Protein AF-A0A960T7L6-F1 (afdb_monomer_lite)

Sequence (274 aa):
AMLLAFWLGRPYVILEIIEDILQEPDLHVSAICNALMCLIELGCTELAKKQMDDIMNDCFDADRDALTRPFALLKIALEDGLSLQEVFDRILALKTDFLRRQEMRVLAHQIELAIDEGHADEVAELFESVRRKELPFDDLLRMDMYRIWAYLHLERWEEAGEALHYYPIELLNQESSILHPLYGCWLRAAEGKEISHVHFAGVLETPFPRSWVLLGFHLHGKPSHRKRWFRVAFMWEKRQLYRQLSLYYRCAGKQDKEEFYQHLEEQEYLHVSG

Foldseek 3Di:
DQVVCLLQLPLVVLVVVLVVQVPDPDRPLVSNLVSLVSCLVLVVLVVSVVSLVVCCVPDDPVVNVVNVLSVQLVVLLSDPDDQLVRSVVSLVVSPDPAQDPSSLSSSLSVLVVCVLVVVLVSLLVVVVVVVVGDDDPVSVLSSLLSNLLSCLSVVVLVVNVVSVVVDDPVLCLDLVHLNVLSVLLSCCQPVNDPRSLVSLLPDDLDLDRDLSNLQSCCVNPDPVSNVVSVVVGGLVSLLSNLSSQLSSCSSNVNNVRNVVSSVVNVVSRDDDDD

Radius of gyration: 19.66 Å; chains: 1; bounding box: 47×40×53 Å

Structure (mmCIF, N/CA/C/O backbone):
data_AF-A0A960T7L6-F1
#
_entry.id   AF-A0A960T7L6-F1
#
loop_
_atom_site.group_PDB
_atom_site.id
_atom_site.type_symbol
_atom_site.label_atom_id
_atom_site.label_alt_id
_atom_site.label_comp_id
_atom_site.label_asym_id
_atom_site.label_entity_id
_atom_site.label_seq_id
_atom_site.pdbx_PDB_ins_code
_atom_site.Cartn_x
_atom_site.Cartn_y
_atom_site.Cartn_z
_atom_site.occupancy
_atom_site.B_iso_or_equiv
_atom_site.auth_seq_id
_atom_site.auth_comp_id
_atom_site.auth_asym_id
_atom_site.auth_atom_id
_atom_site.pdbx_PDB_model_num
ATOM 1 N N . ALA A 1 1 ? 2.566 -17.624 -12.293 1.00 89.88 1 ALA A N 1
ATOM 2 C CA . ALA A 1 1 ? 3.777 -17.834 -11.473 1.00 89.88 1 ALA A CA 1
ATOM 3 C C . ALA A 1 1 ? 4.082 -16.622 -10.584 1.00 89.88 1 ALA A C 1
ATOM 5 O O . ALA A 1 1 ? 4.102 -16.783 -9.373 1.00 89.88 1 ALA A O 1
ATOM 6 N N . MET A 1 2 ? 4.203 -15.414 -11.152 1.00 95.50 2 MET A N 1
ATOM 7 C CA . MET A 1 2 ? 4.610 -14.183 -10.443 1.00 95.50 2 MET A CA 1
ATOM 8 C C . MET A 1 2 ? 3.834 -13.878 -9.150 1.00 95.50 2 MET A C 1
ATOM 10 O O . MET A 1 2 ? 4.448 -13.723 -8.103 1.00 95.50 2 MET A O 1
ATOM 14 N N . LEU A 1 3 ? 2.495 -13.864 -9.187 1.00 94.00 3 LEU A N 1
ATOM 15 C CA . LEU A 1 3 ? 1.676 -13.570 -7.999 1.00 94.00 3 LEU A CA 1
ATOM 16 C C . LEU A 1 3 ? 1.915 -14.564 -6.849 1.00 94.00 3 LEU A C 1
ATOM 18 O O . LEU A 1 3 ? 1.985 -14.174 -5.689 1.00 94.00 3 LEU A O 1
ATOM 22 N N . LEU A 1 4 ? 2.082 -15.848 -7.176 1.00 94.88 4 LEU A N 1
ATOM 23 C CA . LEU A 1 4 ? 2.375 -16.879 -6.184 1.00 94.88 4 LEU A CA 1
ATOM 24 C C . LEU A 1 4 ? 3.789 -16.714 -5.613 1.00 94.88 4 LEU A C 1
ATOM 26 O O . LEU A 1 4 ? 3.973 -16.871 -4.411 1.00 94.88 4 LEU A O 1
ATOM 30 N N . ALA A 1 5 ? 4.773 -16.376 -6.451 1.00 96.81 5 ALA A N 1
ATOM 31 C CA . ALA A 1 5 ? 6.138 -16.101 -6.005 1.00 96.81 5 ALA A CA 1
ATOM 32 C C . ALA A 1 5 ? 6.194 -14.884 -5.067 1.00 96.81 5 ALA A C 1
ATOM 34 O O . ALA A 1 5 ? 6.848 -14.951 -4.027 1.00 96.81 5 ALA A O 1
ATOM 35 N N . PHE A 1 6 ? 5.443 -13.823 -5.384 1.00 95.94 6 PHE A N 1
ATOM 36 C CA . PHE A 1 6 ? 5.267 -12.658 -4.518 1.00 95.94 6 PHE A CA 1
ATOM 37 C C . PHE A 1 6 ? 4.657 -13.046 -3.166 1.00 95.94 6 PHE A C 1
ATOM 39 O O . PHE A 1 6 ? 5.259 -12.801 -2.125 1.00 95.94 6 PHE A O 1
ATOM 46 N N . TRP A 1 7 ? 3.512 -13.733 -3.161 1.00 93.19 7 TRP A N 1
ATOM 47 C CA . TRP A 1 7 ? 2.859 -14.154 -1.917 1.00 93.19 7 TRP A CA 1
ATOM 48 C C . TRP A 1 7 ? 3.723 -15.087 -1.062 1.00 93.19 7 TRP A C 1
ATOM 50 O O . TRP A 1 7 ? 3.722 -14.985 0.163 1.00 93.19 7 TRP A O 1
ATOM 60 N N . LEU A 1 8 ? 4.505 -15.967 -1.689 1.00 94.44 8 LEU A N 1
ATOM 61 C CA . LEU A 1 8 ? 5.436 -16.855 -0.992 1.00 94.44 8 LEU A CA 1
ATOM 62 C C . LEU A 1 8 ? 6.746 -16.173 -0.566 1.00 94.44 8 LEU A C 1
ATOM 64 O O . LEU A 1 8 ? 7.582 -16.850 0.036 1.00 94.44 8 LEU A O 1
ATOM 68 N N . GLY A 1 9 ? 6.955 -14.894 -0.895 1.00 94.94 9 GLY A N 1
ATOM 69 C CA . GLY A 1 9 ? 8.193 -14.175 -0.592 1.00 94.94 9 GLY A CA 1
ATOM 70 C C . GLY A 1 9 ? 9.417 -14.820 -1.247 1.00 94.94 9 GLY A C 1
ATOM 71 O O . GLY A 1 9 ? 10.418 -15.076 -0.581 1.00 94.94 9 GLY A O 1
ATOM 72 N N . ARG A 1 10 ? 9.327 -15.169 -2.537 1.00 96.69 10 ARG A N 1
ATOM 73 C CA . ARG A 1 10 ? 10.392 -15.850 -3.296 1.00 96.69 10 ARG A CA 1
ATOM 74 C C . ARG A 1 10 ? 11.007 -14.915 -4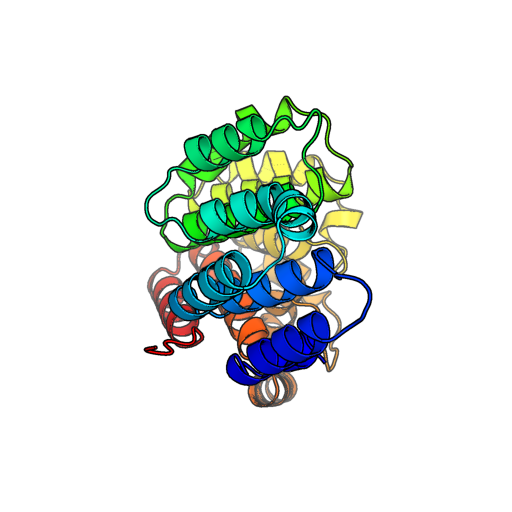.347 1.00 96.69 10 ARG A C 1
ATOM 76 O O . ARG A 1 10 ? 10.713 -15.082 -5.528 1.00 96.69 10 ARG A O 1
ATOM 83 N N . PRO A 1 11 ? 11.867 -13.955 -3.952 1.00 96.69 11 PRO A N 1
ATOM 84 C CA . PRO A 1 11 ? 12.418 -12.958 -4.873 1.00 96.69 11 PRO A CA 1
ATOM 85 C C . PRO A 1 11 ? 13.240 -13.576 -6.012 1.00 96.69 11 PRO A C 1
ATOM 87 O O . PRO A 1 11 ? 13.083 -13.169 -7.155 1.00 96.69 11 PRO A O 1
ATOM 90 N N . TYR A 1 12 ? 14.028 -14.624 -5.755 1.00 97.19 12 TYR A N 1
ATOM 91 C CA . TYR A 1 12 ? 14.796 -15.297 -6.815 1.00 97.19 12 TYR A CA 1
ATOM 92 C C . TYR A 1 12 ? 13.914 -15.996 -7.858 1.00 97.19 12 TYR A C 1
ATOM 94 O O . TYR A 1 12 ? 14.238 -15.969 -9.034 1.00 97.19 12 TYR A O 1
ATOM 102 N N . VAL A 1 13 ? 12.748 -16.522 -7.465 1.00 97.75 13 VAL A N 1
ATOM 103 C CA . VAL A 1 13 ? 11.775 -17.068 -8.430 1.00 97.75 13 VAL A CA 1
ATOM 104 C C . VAL A 1 13 ? 11.173 -15.946 -9.281 1.00 97.75 13 VAL A C 1
ATOM 106 O O . VAL A 1 13 ? 10.824 -16.161 -10.434 1.00 97.75 13 VAL A O 1
ATOM 109 N N . ILE A 1 14 ? 11.041 -14.731 -8.737 1.00 98.25 14 ILE A N 1
ATOM 110 C CA . ILE A 1 14 ? 10.616 -13.566 -9.526 1.00 98.25 14 ILE A CA 1
ATOM 111 C C . ILE A 1 14 ? 11.695 -13.191 -10.551 1.00 98.25 14 ILE A C 1
ATOM 113 O O . ILE A 1 14 ? 11.337 -12.859 -11.676 1.00 98.25 14 ILE A O 1
ATOM 117 N N . LEU A 1 15 ? 12.982 -13.290 -10.199 1.00 98.06 15 LEU A N 1
ATOM 118 C CA . LEU A 1 15 ? 14.079 -13.098 -11.154 1.00 98.06 15 LEU A CA 1
ATOM 119 C C . LEU A 1 15 ? 14.078 -14.157 -12.259 1.00 98.06 15 LEU A C 1
ATOM 121 O O . LEU A 1 15 ? 14.120 -13.785 -13.424 1.00 98.06 15 LEU A O 1
ATOM 125 N N . GLU A 1 16 ? 13.920 -15.438 -11.916 1.00 98.06 16 GLU A N 1
ATOM 126 C CA . GLU A 1 16 ? 13.783 -16.523 -12.903 1.00 98.06 16 GLU A CA 1
ATOM 127 C C . GLU A 1 16 ? 12.621 -16.248 -13.876 1.00 98.06 16 GLU A C 1
ATOM 129 O O . GLU A 1 16 ? 12.764 -16.390 -15.085 1.00 98.06 16 GLU A O 1
ATOM 134 N N . ILE A 1 17 ? 11.478 -15.760 -13.372 1.00 98.00 17 ILE A N 1
ATOM 135 C CA . ILE A 1 17 ? 10.340 -15.368 -14.221 1.00 98.00 17 ILE A CA 1
ATOM 136 C C . ILE A 1 17 ? 10.704 -14.208 -15.158 1.00 98.00 17 ILE A C 1
ATOM 138 O O . ILE A 1 17 ? 10.233 -14.178 -16.292 1.00 98.00 17 ILE A O 1
ATOM 142 N N . ILE A 1 18 ? 11.491 -13.231 -14.698 1.00 97.62 18 ILE A N 1
ATOM 143 C CA . ILE A 1 18 ? 11.964 -12.130 -15.548 1.00 97.62 18 ILE A CA 1
ATOM 144 C C . ILE A 1 18 ? 12.880 -12.674 -16.647 1.00 97.62 18 ILE A C 1
ATOM 146 O O . ILE A 1 18 ? 12.701 -12.302 -17.803 1.00 97.62 18 ILE A O 1
ATOM 150 N N . GLU A 1 19 ? 13.820 -13.555 -16.305 1.00 96.62 19 GLU A N 1
ATOM 151 C CA . GLU A 1 19 ? 14.716 -14.201 -17.268 1.00 96.62 19 GLU A CA 1
ATOM 152 C C . GLU A 1 19 ? 13.926 -14.970 -18.332 1.00 96.62 19 GLU A C 1
ATOM 154 O O . GLU A 1 19 ? 14.172 -14.765 -19.519 1.00 96.62 19 GLU A O 1
ATOM 159 N N . ASP A 1 20 ? 12.929 -15.762 -17.926 1.00 96.62 20 ASP A N 1
ATOM 160 C CA . ASP A 1 20 ? 12.041 -16.485 -18.842 1.00 96.62 20 ASP A CA 1
ATOM 161 C C . ASP A 1 20 ? 11.328 -15.528 -19.813 1.00 96.62 20 ASP A C 1
ATOM 163 O O . ASP A 1 20 ? 11.323 -15.774 -21.019 1.00 96.62 20 ASP A O 1
ATOM 167 N N . ILE A 1 21 ? 10.784 -14.407 -19.313 1.00 96.12 21 ILE A N 1
ATOM 168 C CA . ILE A 1 21 ? 10.109 -13.392 -20.143 1.00 96.12 21 ILE A CA 1
ATOM 169 C C . ILE A 1 21 ? 11.078 -12.767 -21.156 1.00 96.12 21 ILE A C 1
ATOM 171 O O . ILE A 1 21 ? 10.686 -12.480 -22.284 1.00 96.12 21 ILE A O 1
ATOM 175 N N . LEU A 1 22 ? 12.338 -12.542 -20.773 1.00 94.88 22 LEU A N 1
ATOM 176 C CA . LEU A 1 22 ? 13.352 -11.962 -21.661 1.00 94.88 22 LEU A CA 1
ATOM 177 C C . LEU A 1 22 ? 13.790 -12.924 -22.776 1.00 94.88 22 LEU A C 1
ATOM 179 O O . LEU A 1 22 ? 14.338 -12.468 -23.776 1.00 94.88 22 LEU A O 1
ATOM 183 N N . GLN A 1 23 ? 13.559 -14.234 -22.625 1.00 94.19 23 GLN A N 1
ATOM 184 C CA . GLN A 1 23 ? 13.800 -15.221 -23.684 1.00 94.19 23 GLN A CA 1
ATOM 185 C C . GLN A 1 23 ? 12.623 -15.353 -24.667 1.00 94.19 23 GLN A C 1
ATOM 187 O O . GLN A 1 23 ? 12.744 -16.058 -25.675 1.00 94.19 23 GLN A O 1
ATOM 192 N N . GLU A 1 24 ? 11.476 -14.722 -24.392 1.00 94.00 24 GLU A N 1
ATOM 193 C CA . GLU A 1 24 ? 10.321 -14.761 -25.290 1.00 94.00 24 GLU A CA 1
ATOM 194 C C . GLU A 1 24 ? 10.554 -13.899 -26.550 1.00 94.00 24 GLU A C 1
ATOM 196 O O . GLU A 1 24 ? 11.249 -12.885 -26.489 1.00 94.00 24 GLU A O 1
ATOM 201 N N . PRO A 1 25 ? 9.974 -14.263 -27.715 1.00 90.81 25 PRO A N 1
ATOM 202 C CA . PRO A 1 25 ? 10.166 -13.503 -28.954 1.00 90.81 25 PRO A CA 1
ATOM 203 C C . PRO A 1 25 ? 9.646 -12.061 -28.896 1.00 90.81 25 PRO A C 1
ATOM 205 O O . PRO A 1 25 ? 10.197 -11.190 -29.565 1.00 90.81 25 PRO A O 1
ATOM 208 N N . ASP A 1 26 ? 8.575 -11.831 -28.131 1.00 92.25 26 ASP A N 1
ATOM 209 C CA . ASP A 1 26 ? 7.938 -10.528 -27.967 1.00 92.25 26 ASP A CA 1
ATOM 210 C C . ASP A 1 26 ? 8.209 -9.996 -26.555 1.00 92.25 26 ASP A C 1
ATOM 212 O O . ASP A 1 26 ? 7.857 -10.622 -25.554 1.00 92.25 26 ASP A O 1
ATOM 216 N N . LEU A 1 27 ? 8.791 -8.798 -26.455 1.00 91.94 27 LEU A N 1
ATOM 217 C CA . LEU A 1 27 ? 9.123 -8.216 -25.159 1.00 91.94 27 LEU A CA 1
ATOM 218 C C . LEU A 1 27 ? 7.865 -7.788 -24.388 1.00 91.94 27 LEU A C 1
ATOM 220 O O . LEU A 1 27 ? 7.239 -6.755 -24.653 1.00 91.94 27 LEU A O 1
ATOM 224 N N . HIS A 1 28 ? 7.532 -8.535 -23.339 1.00 94.81 28 HIS A N 1
ATOM 225 C CA . HIS A 1 28 ? 6.410 -8.229 -22.457 1.00 94.81 28 HIS A CA 1
ATOM 226 C C . HIS A 1 28 ? 6.777 -7.210 -21.363 1.00 94.81 28 HIS A C 1
ATOM 228 O O . HIS A 1 28 ? 6.766 -7.518 -20.170 1.00 94.81 28 HIS A O 1
ATOM 234 N N . VAL A 1 29 ? 7.016 -5.951 -21.752 1.00 94.75 29 VAL A N 1
ATOM 235 C CA . VAL A 1 29 ? 7.418 -4.843 -20.851 1.00 94.75 29 VAL A CA 1
ATOM 236 C C . VAL A 1 29 ? 6.553 -4.744 -19.586 1.00 94.75 29 VAL A C 1
ATOM 238 O O . VAL A 1 29 ? 7.061 -4.597 -18.478 1.00 94.75 29 VAL A O 1
ATOM 241 N N . SER A 1 30 ? 5.229 -4.876 -19.718 1.00 94.69 30 SER A N 1
ATOM 242 C CA . SER A 1 30 ? 4.324 -4.812 -18.559 1.00 94.69 30 SER A CA 1
ATOM 243 C C . SER A 1 30 ? 4.538 -5.956 -17.561 1.00 94.69 30 SER A C 1
ATOM 245 O O . SER A 1 30 ? 4.367 -5.748 -16.361 1.00 94.69 30 SER A O 1
ATOM 247 N N . ALA A 1 31 ? 4.896 -7.154 -18.031 1.00 96.44 31 ALA A N 1
ATOM 248 C CA . ALA A 1 31 ? 5.162 -8.299 -17.165 1.00 96.44 31 ALA A CA 1
ATOM 249 C C . ALA A 1 31 ? 6.475 -8.108 -16.392 1.00 96.44 31 ALA A C 1
ATOM 251 O O . ALA A 1 31 ? 6.485 -8.294 -15.176 1.00 96.44 31 ALA A O 1
ATOM 252 N N . ILE A 1 32 ? 7.520 -7.618 -17.068 1.00 97.12 32 ILE A N 1
ATOM 253 C CA . ILE A 1 32 ? 8.806 -7.259 -16.452 1.00 97.12 32 ILE A CA 1
ATOM 254 C C . ILE A 1 32 ? 8.600 -6.195 -15.370 1.00 97.12 32 ILE A C 1
ATOM 256 O O . ILE A 1 32 ? 9.011 -6.384 -14.227 1.00 97.12 32 ILE A O 1
ATOM 260 N N . CYS A 1 33 ? 7.896 -5.102 -15.683 1.00 97.06 33 CYS A N 1
ATOM 261 C CA . CYS A 1 33 ? 7.647 -4.044 -14.703 1.00 97.06 33 CYS A CA 1
ATOM 262 C C . CYS A 1 33 ? 6.818 -4.528 -13.509 1.00 97.06 33 CYS A C 1
ATOM 264 O O . CYS A 1 33 ? 7.062 -4.102 -12.384 1.00 97.06 33 CYS A O 1
ATOM 266 N N . ASN A 1 34 ? 5.854 -5.428 -13.725 1.00 97.19 34 ASN A N 1
ATOM 267 C CA . ASN A 1 34 ? 5.099 -6.014 -12.622 1.00 97.19 34 ASN A CA 1
ATOM 268 C C . ASN A 1 34 ? 5.988 -6.871 -11.712 1.00 97.19 34 ASN A C 1
ATOM 270 O O . ASN A 1 34 ? 5.823 -6.797 -10.498 1.00 97.19 34 ASN A O 1
ATOM 274 N N . ALA A 1 35 ? 6.915 -7.642 -12.284 1.00 98.06 35 ALA A N 1
ATOM 275 C CA . ALA A 1 35 ? 7.849 -8.476 -11.537 1.00 98.06 35 ALA A CA 1
ATOM 276 C C . ALA A 1 35 ? 8.842 -7.627 -10.727 1.00 98.06 35 ALA A C 1
ATOM 278 O O . ALA A 1 35 ? 9.005 -7.856 -9.530 1.00 98.06 35 ALA A O 1
ATOM 279 N N . LEU A 1 36 ? 9.418 -6.589 -11.341 1.00 98.19 36 LEU A N 1
ATOM 280 C CA . LEU A 1 36 ? 10.281 -5.626 -10.652 1.00 98.19 36 LEU A CA 1
ATOM 281 C C . LEU A 1 36 ? 9.533 -4.914 -9.519 1.00 98.19 36 LEU A C 1
ATOM 283 O O . LEU A 1 36 ? 10.039 -4.841 -8.405 1.00 98.19 36 LEU A O 1
ATOM 287 N N . MET A 1 37 ? 8.294 -4.475 -9.751 1.00 97.69 37 MET A N 1
ATOM 288 C CA . MET A 1 37 ? 7.489 -3.854 -8.698 1.00 97.69 37 MET A CA 1
ATOM 289 C C . MET A 1 37 ? 7.154 -4.831 -7.561 1.00 97.69 37 MET A C 1
ATOM 291 O O . MET A 1 37 ? 7.122 -4.432 -6.404 1.00 97.69 37 MET A O 1
ATOM 295 N N . CYS A 1 38 ? 6.962 -6.122 -7.852 1.00 97.31 38 CYS A N 1
ATOM 296 C CA . CYS A 1 38 ? 6.827 -7.138 -6.807 1.00 97.31 38 CYS A CA 1
ATOM 297 C C . CYS A 1 38 ? 8.106 -7.281 -5.966 1.00 97.31 38 CYS A C 1
ATOM 299 O O . CYS A 1 38 ? 7.998 -7.486 -4.762 1.00 97.31 38 CYS A O 1
ATOM 301 N N . LEU A 1 39 ? 9.302 -7.168 -6.557 1.00 97.25 39 LEU A N 1
ATOM 302 C CA . LEU A 1 39 ? 10.555 -7.148 -5.790 1.00 97.25 39 LEU A CA 1
ATOM 303 C C . LEU A 1 39 ? 10.639 -5.909 -4.889 1.00 97.25 39 LEU A C 1
ATOM 305 O O . LEU A 1 39 ? 11.004 -6.044 -3.723 1.00 97.25 39 LEU A O 1
ATOM 309 N N . ILE A 1 40 ? 10.243 -4.740 -5.403 1.00 96.31 40 ILE A N 1
ATOM 310 C CA . ILE A 1 40 ? 10.184 -3.487 -4.636 1.00 96.31 40 ILE A CA 1
ATOM 311 C C . ILE A 1 40 ? 9.225 -3.631 -3.444 1.00 96.31 40 ILE A C 1
ATOM 313 O O . ILE A 1 40 ? 9.629 -3.431 -2.304 1.00 96.31 40 ILE A O 1
ATOM 317 N N . GLU A 1 41 ? 7.989 -4.088 -3.672 1.00 94.56 41 GLU A N 1
ATOM 318 C CA . GLU A 1 41 ? 6.972 -4.287 -2.621 1.00 94.56 41 GLU A CA 1
ATOM 319 C C . GLU A 1 41 ? 7.381 -5.351 -1.573 1.00 94.56 41 GLU A C 1
ATOM 321 O O . GLU A 1 41 ? 6.934 -5.316 -0.421 1.00 94.56 41 GLU A O 1
ATOM 326 N N . LEU A 1 42 ? 8.256 -6.298 -1.936 1.00 94.19 42 LEU A N 1
ATOM 327 C CA . LEU A 1 42 ? 8.842 -7.260 -0.994 1.00 94.19 42 LEU A CA 1
ATOM 328 C C . LEU A 1 42 ? 9.945 -6.658 -0.105 1.00 94.19 42 LEU A C 1
ATOM 330 O O . LEU A 1 42 ? 10.311 -7.294 0.886 1.00 94.19 42 LEU A O 1
ATOM 334 N N . GLY A 1 43 ? 10.450 -5.464 -0.427 1.00 92.94 43 GLY A N 1
ATOM 335 C CA . GLY A 1 43 ? 11.615 -4.841 0.211 1.00 92.94 43 GLY A CA 1
ATOM 336 C C . GLY A 1 43 ? 12.953 -5.213 -0.442 1.00 92.94 43 GLY A C 1
ATOM 337 O O . GLY A 1 43 ? 14.011 -4.882 0.078 1.00 92.94 43 GLY A O 1
ATOM 338 N N . CYS A 1 44 ? 12.938 -5.901 -1.588 1.00 95.38 44 CYS A N 1
ATOM 339 C CA . CYS A 1 44 ? 14.138 -6.305 -2.328 1.00 95.38 44 CYS A CA 1
ATOM 340 C C . CYS A 1 44 ? 14.558 -5.224 -3.347 1.00 95.38 44 CYS A C 1
ATOM 342 O O . CYS A 1 44 ? 14.743 -5.521 -4.530 1.00 95.38 44 CYS A O 1
ATOM 344 N N . THR A 1 45 ? 14.674 -3.968 -2.905 1.00 94.94 45 THR A N 1
ATOM 345 C CA . THR A 1 45 ? 14.916 -2.788 -3.762 1.00 94.94 45 THR A CA 1
ATOM 346 C C . THR A 1 45 ? 16.257 -2.851 -4.494 1.00 94.94 45 THR A C 1
ATOM 348 O O . THR A 1 45 ? 16.295 -2.655 -5.707 1.00 94.94 45 THR A O 1
ATOM 351 N N . GLU A 1 46 ? 17.338 -3.233 -3.808 1.00 95.31 46 GLU A N 1
ATOM 352 C CA . GLU A 1 46 ? 18.666 -3.403 -4.422 1.00 95.31 46 GLU A CA 1
ATOM 353 C C . GLU A 1 46 ? 18.668 -4.477 -5.516 1.00 95.31 46 GLU A C 1
ATOM 355 O O . GLU A 1 46 ? 19.254 -4.299 -6.585 1.00 95.31 46 GLU A O 1
ATOM 360 N N . LEU A 1 47 ? 17.951 -5.581 -5.283 1.00 96.44 47 LEU A N 1
ATOM 361 C CA . LEU A 1 47 ? 17.818 -6.658 -6.259 1.00 96.44 47 LEU A CA 1
ATOM 362 C C . LEU A 1 47 ? 17.032 -6.196 -7.492 1.00 96.44 47 LEU A C 1
ATOM 364 O O . LEU A 1 47 ? 17.431 -6.480 -8.619 1.00 96.44 47 LEU A O 1
ATOM 368 N N . ALA A 1 48 ? 15.941 -5.454 -7.281 1.00 97.25 48 ALA A N 1
ATOM 369 C CA . ALA A 1 48 ? 15.150 -4.870 -8.359 1.00 97.25 48 ALA A CA 1
ATOM 370 C C . ALA A 1 48 ? 15.969 -3.863 -9.179 1.00 97.25 48 ALA A C 1
ATOM 372 O O . ALA A 1 48 ? 15.920 -3.889 -10.408 1.00 97.25 48 ALA A O 1
ATOM 373 N N . LYS A 1 49 ? 16.749 -3.007 -8.510 1.00 96.75 49 LYS A N 1
ATOM 374 C CA . LYS A 1 49 ? 17.618 -2.012 -9.143 1.00 96.75 49 LYS A CA 1
ATOM 375 C C . LYS A 1 49 ? 18.690 -2.671 -10.004 1.00 96.75 49 LYS A C 1
ATOM 377 O O . LYS A 1 49 ? 18.797 -2.342 -11.181 1.00 96.75 49 LYS A O 1
ATOM 382 N N . LYS A 1 50 ? 19.406 -3.654 -9.450 1.00 96.50 50 LYS A N 1
ATOM 383 C CA . LYS A 1 50 ? 20.406 -4.433 -10.188 1.00 96.50 50 LYS A CA 1
ATOM 384 C C . LYS A 1 50 ? 19.796 -5.102 -11.421 1.00 96.50 50 LYS A C 1
ATOM 386 O O . LYS A 1 50 ? 20.305 -4.916 -12.518 1.00 96.50 50 LYS A O 1
ATOM 391 N N . GLN A 1 51 ? 18.673 -5.805 -11.258 1.00 97.44 51 GLN A N 1
ATOM 392 C CA . GLN A 1 51 ? 18.007 -6.478 -12.376 1.00 97.44 51 GLN A CA 1
ATOM 393 C C . GLN A 1 51 ? 17.559 -5.487 -13.459 1.00 97.44 51 GLN A C 1
ATOM 395 O O . GLN A 1 51 ? 17.646 -5.776 -14.649 1.00 97.44 51 GLN A O 1
ATOM 400 N N . MET A 1 52 ? 17.072 -4.313 -13.061 1.00 97.00 52 MET A N 1
ATOM 401 C CA . MET A 1 52 ? 16.682 -3.257 -13.991 1.00 97.00 52 MET A CA 1
ATOM 402 C C . MET A 1 52 ? 17.886 -2.730 -14.790 1.00 97.00 52 MET A C 1
ATOM 404 O O . MET A 1 52 ? 17.762 -2.518 -15.997 1.00 97.00 52 MET A O 1
ATOM 408 N N . ASP A 1 53 ? 19.037 -2.542 -14.142 1.00 95.38 53 ASP A N 1
ATOM 409 C CA . ASP A 1 53 ? 20.273 -2.110 -14.801 1.00 95.38 53 ASP A CA 1
ATOM 410 C C . ASP A 1 53 ? 20.811 -3.188 -15.758 1.00 95.38 53 ASP A C 1
ATOM 412 O O . ASP A 1 53 ? 21.156 -2.866 -16.897 1.00 95.38 53 ASP A O 1
ATOM 416 N N . ASP A 1 54 ? 20.800 -4.459 -15.347 1.00 95.50 54 ASP A N 1
ATOM 417 C CA . ASP A 1 54 ? 21.212 -5.599 -16.179 1.00 95.50 54 ASP A CA 1
ATOM 418 C C . ASP A 1 54 ? 20.356 -5.681 -17.461 1.00 95.50 54 ASP A C 1
ATOM 420 O O . ASP A 1 54 ? 20.890 -5.704 -1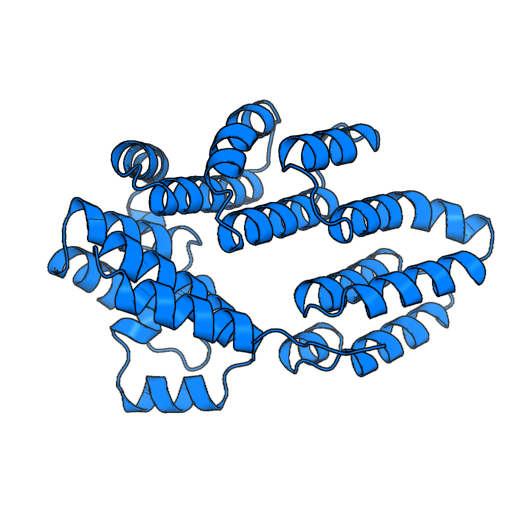8.570 1.00 95.50 54 ASP A O 1
ATOM 424 N N . ILE A 1 55 ? 19.026 -5.569 -17.340 1.00 95.62 55 ILE A N 1
ATOM 425 C CA . ILE A 1 55 ? 18.112 -5.541 -18.498 1.00 95.62 55 ILE A CA 1
ATOM 426 C C . ILE A 1 55 ? 18.445 -4.382 -19.448 1.00 95.62 55 ILE A C 1
ATOM 428 O O . ILE A 1 55 ? 18.479 -4.566 -20.663 1.00 95.62 55 ILE A O 1
ATOM 432 N N . MET A 1 56 ? 18.693 -3.178 -18.924 1.00 92.75 56 MET A N 1
ATOM 433 C CA . MET A 1 56 ? 18.991 -2.007 -19.762 1.00 92.75 56 MET A CA 1
ATOM 434 C C . MET A 1 56 ? 20.318 -2.128 -20.518 1.00 92.75 56 MET A C 1
ATOM 436 O O . MET A 1 56 ? 20.448 -1.572 -21.620 1.00 92.75 56 MET A O 1
ATOM 440 N N . ASN A 1 57 ? 21.290 -2.825 -19.929 1.00 92.06 57 ASN A N 1
ATOM 441 C CA . ASN A 1 57 ? 22.597 -3.075 -20.529 1.00 92.06 57 ASN A CA 1
ATOM 442 C C . ASN A 1 57 ? 22.526 -4.133 -21.637 1.00 92.06 57 ASN A C 1
ATOM 444 O O . ASN A 1 57 ? 23.196 -3.967 -22.657 1.00 92.06 57 ASN A O 1
ATOM 448 N N . ASP A 1 58 ? 21.679 -5.150 -21.468 1.00 90.31 58 ASP A N 1
ATOM 449 C CA . ASP A 1 58 ? 21.597 -6.301 -22.374 1.00 90.31 58 ASP A CA 1
ATOM 450 C C . ASP A 1 58 ? 20.555 -6.145 -23.503 1.00 90.31 58 ASP A C 1
ATOM 452 O O . ASP A 1 58 ? 20.613 -6.864 -24.502 1.00 90.31 58 ASP A O 1
ATOM 456 N N . CYS A 1 59 ? 19.613 -5.198 -23.394 1.00 86.56 59 CYS A N 1
ATOM 457 C CA . CYS A 1 59 ? 18.582 -4.969 -24.417 1.00 86.56 59 CYS A CA 1
ATOM 458 C C . CYS A 1 59 ? 19.102 -4.256 -25.680 1.00 86.56 59 CYS A C 1
ATOM 460 O O . CYS A 1 59 ? 19.917 -3.330 -25.615 1.00 86.56 59 CYS A O 1
ATOM 462 N N . PHE A 1 60 ? 18.533 -4.615 -26.838 1.00 80.75 60 PHE A N 1
ATOM 463 C CA . PHE A 1 60 ? 18.722 -3.888 -28.098 1.00 80.75 60 PHE A CA 1
ATOM 464 C C . PHE A 1 60 ? 18.092 -2.483 -28.046 1.00 80.75 60 PHE A C 1
ATOM 466 O O . PHE A 1 60 ? 17.166 -2.223 -27.277 1.00 80.75 60 PHE A O 1
ATOM 473 N N . ASP A 1 61 ? 18.548 -1.570 -28.912 1.00 80.94 61 ASP A N 1
ATOM 474 C CA . ASP A 1 61 ? 18.108 -0.163 -28.898 1.00 80.94 61 ASP A CA 1
ATOM 475 C C . ASP A 1 61 ? 16.584 0.014 -29.062 1.00 80.94 61 ASP A C 1
ATOM 477 O O . ASP A 1 61 ? 15.988 0.853 -28.391 1.00 80.94 61 ASP A O 1
ATOM 481 N N . ALA A 1 62 ? 15.928 -0.795 -29.903 1.00 72.19 62 ALA A N 1
ATOM 482 C CA . ALA A 1 62 ? 14.474 -0.722 -30.101 1.00 72.19 62 ALA A CA 1
ATOM 483 C C . ALA A 1 62 ? 13.677 -1.114 -28.840 1.00 72.19 62 ALA A C 1
ATOM 485 O O . ALA A 1 62 ? 12.663 -0.491 -28.523 1.00 72.19 62 ALA A O 1
ATOM 486 N N . ASP A 1 63 ? 14.158 -2.108 -28.094 1.00 82.31 63 ASP A N 1
ATOM 487 C CA . ASP A 1 63 ? 13.558 -2.546 -26.831 1.00 82.31 63 ASP A CA 1
ATOM 488 C C . ASP A 1 63 ? 13.803 -1.528 -25.713 1.00 82.31 63 ASP A C 1
ATOM 490 O O . ASP A 1 63 ? 12.937 -1.273 -24.869 1.00 82.31 63 ASP A O 1
ATOM 494 N N . ARG A 1 64 ? 14.968 -0.873 -25.746 1.00 83.06 64 ARG A N 1
ATOM 495 C CA . ARG A 1 64 ? 15.339 0.180 -24.799 1.00 83.06 64 ARG A CA 1
ATOM 496 C C . ARG A 1 64 ? 14.360 1.355 -24.834 1.00 83.06 64 ARG A C 1
ATOM 498 O O . ARG A 1 64 ? 13.981 1.863 -23.775 1.00 83.06 64 ARG A O 1
ATOM 505 N N . ASP A 1 65 ? 13.894 1.757 -26.013 1.00 87.12 65 ASP A N 1
ATOM 506 C CA . ASP A 1 65 ? 12.887 2.818 -26.147 1.00 87.12 65 ASP A CA 1
ATOM 507 C C . ASP A 1 65 ? 11.557 2.430 -25.478 1.00 87.12 65 ASP A C 1
ATOM 509 O O . ASP A 1 65 ? 10.956 3.240 -24.762 1.00 87.12 65 ASP A O 1
ATOM 513 N N . ALA A 1 66 ? 11.123 1.174 -25.636 1.00 88.19 66 ALA A N 1
ATOM 514 C CA . ALA A 1 66 ? 9.904 0.660 -25.009 1.00 88.19 66 ALA A CA 1
ATOM 515 C C . ALA A 1 66 ? 10.014 0.581 -23.473 1.00 88.19 66 ALA A C 1
ATOM 517 O O . ALA A 1 66 ? 9.027 0.808 -22.766 1.00 88.19 66 ALA A O 1
ATOM 518 N N . LEU A 1 67 ? 11.213 0.303 -22.951 1.00 91.00 67 LEU A N 1
ATOM 519 C CA . LEU A 1 67 ? 11.495 0.210 -21.514 1.00 91.00 67 LEU A CA 1
ATOM 520 C C . LEU A 1 67 ? 11.729 1.568 -20.845 1.00 91.00 67 LEU A C 1
ATOM 522 O O . LEU A 1 67 ? 11.487 1.705 -19.647 1.00 91.00 67 LEU A O 1
ATOM 526 N N . THR A 1 68 ? 12.147 2.588 -21.600 1.00 92.25 68 THR A N 1
ATOM 527 C CA . THR A 1 68 ? 12.614 3.875 -21.056 1.00 92.25 68 THR A CA 1
ATOM 528 C C . THR A 1 68 ? 11.614 4.518 -20.096 1.00 92.25 68 THR A C 1
ATOM 530 O O . THR A 1 68 ? 11.973 4.883 -18.975 1.00 92.25 68 THR A O 1
ATOM 533 N N . ARG A 1 69 ? 10.344 4.647 -20.497 1.00 93.06 69 ARG A N 1
ATOM 534 C CA . ARG A 1 69 ? 9.324 5.276 -19.641 1.00 93.06 69 ARG A CA 1
ATOM 535 C C . ARG A 1 69 ? 8.920 4.392 -18.450 1.00 93.06 69 ARG A C 1
ATOM 537 O O . ARG A 1 69 ? 8.929 4.907 -17.334 1.00 93.06 69 ARG A O 1
ATOM 544 N N . PRO A 1 70 ? 8.565 3.106 -18.627 1.00 94.62 70 PRO A N 1
ATOM 545 C CA . PRO A 1 70 ? 8.240 2.242 -17.494 1.00 94.62 70 PRO A CA 1
ATOM 546 C C . PRO A 1 70 ? 9.382 2.120 -16.478 1.00 94.62 70 PRO A C 1
ATOM 548 O O . PRO A 1 70 ? 9.133 2.115 -15.277 1.00 94.62 70 PRO A O 1
ATOM 551 N N . PHE A 1 71 ? 10.638 2.100 -16.929 1.00 96.06 71 PHE A N 1
ATOM 552 C CA . PHE A 1 71 ? 11.787 2.057 -16.025 1.00 96.06 71 PHE A CA 1
ATOM 553 C C . PHE A 1 71 ? 12.038 3.406 -15.351 1.00 96.06 71 PHE A C 1
ATOM 555 O O . PHE A 1 71 ? 12.454 3.427 -14.199 1.00 96.06 71 PHE A O 1
ATOM 562 N N . ALA A 1 72 ? 11.731 4.535 -15.997 1.00 96.19 72 ALA A N 1
ATOM 563 C CA . ALA A 1 72 ? 11.738 5.830 -15.317 1.00 96.19 72 ALA A CA 1
ATOM 564 C C . ALA A 1 72 ? 10.740 5.865 -14.143 1.00 96.19 72 ALA A C 1
ATOM 566 O O . ALA A 1 72 ? 11.070 6.391 -13.086 1.00 96.19 72 ALA A O 1
ATOM 567 N N . LEU A 1 73 ? 9.561 5.249 -14.291 1.00 96.56 73 LEU A N 1
ATOM 568 C CA . LEU A 1 73 ? 8.594 5.107 -13.195 1.00 96.56 73 LEU A CA 1
ATOM 569 C C . LEU A 1 73 ? 9.122 4.222 -12.060 1.00 96.56 73 LEU A C 1
ATOM 571 O O . LEU A 1 73 ? 9.006 4.591 -10.896 1.00 96.56 73 LEU A O 1
ATOM 575 N N . LEU A 1 74 ? 9.730 3.079 -12.384 1.00 97.31 74 LEU A N 1
ATOM 576 C CA . LEU A 1 74 ? 10.325 2.202 -11.371 1.00 97.31 74 LEU A CA 1
ATOM 577 C C . LEU A 1 74 ? 11.515 2.855 -10.661 1.00 97.31 74 LEU A C 1
ATOM 579 O O . LEU A 1 74 ? 11.692 2.644 -9.470 1.00 97.31 74 LEU A O 1
ATOM 583 N N . LYS A 1 75 ? 12.296 3.687 -11.360 1.00 97.38 75 LYS A N 1
ATOM 584 C CA . LYS A 1 75 ? 13.363 4.488 -10.746 1.00 97.38 75 LYS A CA 1
ATOM 585 C C . LYS A 1 75 ? 12.818 5.453 -9.702 1.00 97.38 75 LYS A C 1
ATOM 587 O O . LYS A 1 75 ? 13.407 5.537 -8.638 1.00 97.38 75 LYS A O 1
ATOM 592 N N . ILE A 1 76 ? 11.686 6.108 -9.976 1.00 97.19 76 ILE A N 1
ATOM 593 C CA . ILE A 1 76 ? 10.999 6.941 -8.976 1.00 97.19 76 ILE A CA 1
ATOM 594 C C . ILE A 1 76 ? 10.580 6.087 -7.770 1.00 97.19 76 ILE A C 1
ATOM 596 O O . ILE A 1 76 ? 10.758 6.515 -6.641 1.00 97.19 76 ILE A O 1
ATOM 600 N N . ALA A 1 77 ? 10.071 4.870 -7.996 1.00 96.69 77 ALA A N 1
ATOM 601 C CA . ALA A 1 77 ? 9.678 3.965 -6.912 1.00 96.69 77 ALA A CA 1
ATOM 602 C C . ALA A 1 77 ? 10.854 3.445 -6.058 1.00 96.69 77 ALA A C 1
ATOM 604 O O . ALA A 1 77 ? 10.622 2.979 -4.951 1.00 96.69 77 ALA A O 1
ATOM 605 N N . LEU A 1 78 ? 12.079 3.476 -6.590 1.00 96.00 78 LEU A N 1
ATOM 606 C CA . LEU A 1 78 ? 13.313 2.993 -5.958 1.00 96.00 78 LEU A CA 1
ATOM 607 C C . LEU A 1 78 ? 14.140 4.111 -5.304 1.00 96.00 78 LEU A C 1
ATOM 609 O O . LEU A 1 78 ? 15.222 3.833 -4.789 1.00 96.00 78 LEU A O 1
ATOM 613 N N . GLU A 1 79 ? 13.719 5.368 -5.424 1.00 95.00 79 GLU A N 1
ATOM 614 C CA . GLU A 1 79 ? 14.483 6.515 -4.941 1.00 95.00 79 GLU A CA 1
ATOM 615 C C . GLU A 1 79 ? 14.027 6.889 -3.534 1.00 95.00 79 GLU A C 1
ATOM 617 O O . GLU A 1 79 ? 12.882 7.286 -3.328 1.00 95.00 79 GLU A O 1
ATOM 622 N N . ASP A 1 80 ? 14.942 6.767 -2.577 1.00 91.38 80 ASP A N 1
ATOM 623 C CA . ASP A 1 80 ? 14.677 7.095 -1.180 1.00 91.38 80 ASP A CA 1
ATOM 624 C C . ASP A 1 80 ? 14.736 8.612 -0.939 1.00 91.38 80 ASP A C 1
ATOM 626 O O . ASP A 1 80 ? 15.519 9.336 -1.563 1.00 91.38 80 ASP A O 1
ATOM 630 N N . GLY A 1 81 ? 13.951 9.087 0.031 1.00 90.62 81 GLY A N 1
ATOM 631 C CA . GLY A 1 81 ? 14.016 10.464 0.531 1.00 90.62 81 GLY A CA 1
ATOM 632 C C . GLY A 1 81 ? 13.398 11.525 -0.382 1.00 90.62 81 GLY A C 1
ATOM 633 O O . GLY A 1 81 ? 13.654 12.712 -0.178 1.00 90.62 81 GLY A O 1
ATOM 634 N N . LEU A 1 82 ? 12.609 11.126 -1.383 1.00 94.12 82 LEU A N 1
ATOM 635 C CA . LEU A 1 82 ? 11.778 12.057 -2.143 1.00 94.12 82 LEU A CA 1
ATOM 636 C C . LEU A 1 82 ? 10.529 12.428 -1.348 1.00 94.12 82 LEU A C 1
ATOM 638 O O . LEU A 1 82 ? 9.857 11.551 -0.812 1.00 94.12 82 LEU A O 1
ATOM 642 N N . SER A 1 83 ? 10.164 13.709 -1.363 1.00 96.12 83 SER A N 1
ATOM 643 C CA . SER A 1 83 ? 8.830 14.113 -0.914 1.00 96.12 83 SER A CA 1
ATOM 644 C C . SER A 1 83 ? 7.758 13.611 -1.884 1.00 96.12 83 SER A C 1
ATOM 6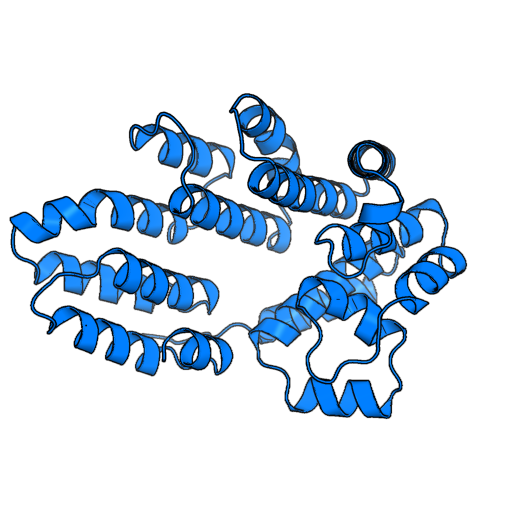46 O O . SER A 1 83 ? 7.987 13.468 -3.095 1.00 96.12 83 SER A O 1
ATOM 648 N N . LEU A 1 84 ? 6.537 13.413 -1.391 1.00 96.62 84 LEU A N 1
ATOM 649 C CA . LEU A 1 84 ? 5.427 12.966 -2.240 1.00 96.62 84 LEU A CA 1
ATOM 650 C C . LEU A 1 84 ? 5.097 13.943 -3.374 1.00 96.62 84 LEU A C 1
ATOM 652 O O . LEU A 1 84 ? 4.706 13.524 -4.469 1.00 96.62 84 LEU A O 1
ATOM 656 N N . GLN A 1 85 ? 5.277 15.244 -3.141 1.00 96.00 85 GLN A N 1
ATOM 657 C CA . GLN A 1 85 ? 5.076 16.258 -4.172 1.00 96.00 85 GLN A CA 1
ATOM 658 C C . GLN A 1 85 ? 6.140 16.147 -5.278 1.00 96.00 85 GLN A C 1
ATOM 660 O O . GLN A 1 85 ? 5.795 16.214 -6.458 1.00 96.00 85 GLN A O 1
ATOM 665 N N . GLU A 1 86 ? 7.406 15.883 -4.934 1.00 96.38 86 GLU A N 1
ATOM 666 C CA . GLU A 1 86 ? 8.464 15.630 -5.923 1.00 96.38 86 GLU A CA 1
ATOM 667 C C . GLU A 1 86 ? 8.203 14.355 -6.730 1.00 96.38 86 GLU A C 1
ATOM 669 O O . GLU A 1 86 ? 8.361 14.362 -7.954 1.00 96.38 86 GLU A O 1
ATOM 674 N N . VAL A 1 87 ? 7.768 13.272 -6.075 1.00 96.75 87 VAL A N 1
ATOM 675 C CA . VAL A 1 87 ? 7.344 12.032 -6.750 1.00 96.75 87 VAL A CA 1
ATOM 676 C C . VAL A 1 87 ? 6.244 12.338 -7.767 1.00 96.75 87 VAL A C 1
ATOM 678 O O . VAL A 1 87 ? 6.344 11.949 -8.936 1.00 96.75 87 VAL A O 1
ATOM 681 N N . PHE A 1 88 ? 5.211 13.070 -7.350 1.00 95.31 88 PHE A N 1
ATOM 682 C CA . PHE A 1 88 ? 4.088 13.431 -8.207 1.00 95.31 88 PHE A CA 1
ATOM 683 C C . PHE A 1 88 ? 4.520 14.285 -9.405 1.00 95.31 88 PHE A C 1
ATOM 685 O O . PHE A 1 88 ? 4.168 13.974 -10.546 1.00 95.31 88 PHE A O 1
ATOM 692 N N . ASP A 1 89 ? 5.340 15.310 -9.179 1.00 94.50 89 ASP A N 1
ATOM 693 C CA . ASP A 1 89 ? 5.832 16.190 -10.239 1.00 94.50 89 ASP A CA 1
ATOM 694 C C . ASP A 1 89 ? 6.714 15.438 -11.244 1.00 94.50 89 ASP A C 1
ATOM 696 O O . ASP A 1 89 ? 6.586 15.638 -12.457 1.00 94.50 89 ASP A O 1
ATOM 700 N N . ARG A 1 90 ? 7.553 14.505 -10.777 1.00 95.94 90 ARG A N 1
ATOM 701 C CA . ARG A 1 90 ? 8.358 13.635 -11.649 1.00 95.94 90 ARG A CA 1
ATOM 702 C C . ARG A 1 90 ? 7.487 12.702 -12.487 1.00 95.94 90 ARG A C 1
ATOM 704 O O . ARG A 1 90 ? 7.747 12.555 -13.681 1.00 95.94 90 ARG A O 1
ATOM 711 N N . ILE A 1 91 ? 6.431 12.122 -11.914 1.00 94.81 91 ILE A N 1
ATOM 712 C CA . ILE A 1 91 ? 5.456 11.309 -12.659 1.00 94.81 91 ILE A CA 1
ATOM 713 C C . ILE A 1 91 ? 4.780 12.144 -13.758 1.00 94.81 91 ILE A C 1
ATOM 715 O O . ILE A 1 91 ? 4.666 11.695 -14.903 1.00 94.81 91 ILE A O 1
ATOM 719 N N . LEU A 1 92 ? 4.367 13.377 -13.449 1.00 92.00 92 LEU A N 1
ATOM 720 C CA . LEU A 1 92 ? 3.758 14.280 -14.430 1.00 92.00 92 LEU A CA 1
ATOM 721 C C . LEU A 1 92 ? 4.749 14.706 -15.526 1.00 92.00 92 LEU A C 1
ATOM 723 O O . LEU A 1 92 ? 4.371 14.809 -16.698 1.00 92.00 92 LEU A O 1
ATOM 727 N N . ALA A 1 93 ? 6.026 14.891 -15.178 1.00 93.75 93 ALA A N 1
ATOM 728 C CA . ALA A 1 93 ? 7.088 15.244 -16.118 1.00 93.75 93 ALA A CA 1
ATOM 729 C C . ALA A 1 93 ? 7.351 14.163 -17.185 1.00 93.75 93 ALA A C 1
ATOM 731 O O . ALA A 1 93 ? 7.880 14.478 -18.254 1.00 93.75 93 ALA A O 1
ATOM 732 N N . LEU A 1 94 ? 6.889 12.922 -16.980 1.00 91.31 94 LEU A N 1
ATOM 733 C CA . LEU A 1 94 ? 6.916 11.848 -17.987 1.00 91.31 94 LEU A CA 1
ATOM 734 C C . LEU A 1 94 ? 5.886 12.038 -19.125 1.00 91.31 94 LEU A C 1
ATOM 736 O O . LEU A 1 94 ? 5.591 11.096 -19.867 1.00 91.31 94 LEU A O 1
ATOM 740 N N . LYS A 1 95 ? 5.374 13.270 -19.292 1.00 80.94 95 LYS A N 1
ATOM 741 C CA . LYS A 1 95 ? 4.470 13.732 -20.360 1.00 80.94 95 LYS A CA 1
ATOM 742 C C . LYS A 1 95 ? 3.203 12.893 -20.443 1.00 80.94 95 LYS A C 1
ATOM 744 O O . LYS A 1 95 ? 2.871 12.314 -21.480 1.00 80.94 95 LYS A O 1
ATOM 749 N N . THR A 1 96 ? 2.513 12.802 -19.315 1.00 68.69 96 THR A N 1
ATOM 750 C CA . THR A 1 96 ? 1.241 12.095 -19.223 1.00 68.69 96 THR A CA 1
ATOM 751 C C . THR A 1 96 ? 0.106 13.108 -19.143 1.00 68.69 96 THR A C 1
ATOM 753 O O . THR A 1 96 ? 0.093 13.970 -18.269 1.00 68.69 96 THR A O 1
ATOM 756 N N . ASP A 1 97 ? -0.845 13.031 -20.077 1.00 72.69 97 ASP A N 1
ATOM 757 C CA . ASP A 1 97 ? -2.054 13.869 -20.021 1.00 72.69 97 ASP A CA 1
ATOM 758 C C . ASP A 1 97 ? -2.956 13.461 -18.840 1.00 72.69 97 ASP A C 1
ATOM 760 O O . ASP A 1 97 ? -3.734 14.259 -18.325 1.00 72.69 97 ASP A O 1
ATOM 764 N N . PHE A 1 98 ? -2.821 12.209 -18.392 1.00 81.62 98 PHE A N 1
ATOM 765 C CA . PHE A 1 98 ? -3.542 11.592 -17.286 1.00 81.62 98 PHE A CA 1
ATOM 766 C C . PHE A 1 98 ? -2.659 10.543 -16.599 1.00 81.62 98 PHE A C 1
ATOM 768 O O . PHE A 1 98 ? -1.814 9.909 -17.243 1.00 81.62 98 PHE A O 1
ATOM 775 N N . LEU A 1 99 ? -2.892 10.317 -15.303 1.00 86.94 99 LEU A N 1
ATOM 776 C CA . LEU A 1 99 ? -2.239 9.242 -14.557 1.00 86.94 99 LEU A CA 1
ATOM 777 C C . LEU A 1 99 ? -2.777 7.900 -15.057 1.00 86.94 99 LEU A C 1
ATOM 779 O O . LEU A 1 99 ? -3.977 7.637 -14.978 1.00 86.94 99 LEU A O 1
ATOM 783 N N . ARG A 1 100 ? -1.907 7.047 -15.607 1.00 89.56 100 ARG A N 1
ATOM 784 C CA . ARG A 1 100 ? -2.294 5.686 -15.992 1.00 89.56 100 ARG A CA 1
ATOM 785 C C . ARG A 1 100 ? -2.056 4.747 -14.815 1.00 89.56 100 ARG A C 1
ATOM 787 O O . ARG A 1 100 ? -1.523 5.112 -13.771 1.00 89.56 100 ARG A O 1
ATOM 794 N N . ARG A 1 101 ? -2.445 3.486 -14.997 1.00 90.00 101 ARG A N 1
ATOM 795 C CA . ARG A 1 101 ? -2.364 2.462 -13.948 1.00 90.00 101 ARG A CA 1
ATOM 796 C C . ARG A 1 101 ? -0.954 2.294 -13.359 1.00 90.00 101 ARG A C 1
ATOM 798 O O . ARG A 1 101 ? -0.846 2.008 -12.174 1.00 90.00 101 ARG A O 1
ATOM 805 N N . GLN A 1 102 ? 0.105 2.429 -14.162 1.00 91.81 102 GLN A N 1
ATOM 806 C CA . GLN A 1 102 ? 1.481 2.280 -13.672 1.00 91.81 102 GLN A CA 1
ATOM 807 C C . GLN A 1 102 ? 1.915 3.486 -12.835 1.00 91.81 102 GLN A C 1
ATOM 809 O O . GLN A 1 102 ? 2.470 3.300 -11.758 1.00 91.81 102 GLN A O 1
ATOM 814 N N . GLU A 1 103 ? 1.591 4.699 -13.282 1.00 93.31 103 GLU A N 1
ATOM 815 C CA . GLU A 1 103 ? 1.804 5.936 -12.529 1.00 93.31 103 GLU A CA 1
ATOM 816 C C . GLU A 1 103 ? 1.071 5.885 -11.185 1.00 93.31 103 GLU A C 1
ATOM 818 O O . GLU A 1 103 ? 1.675 6.127 -10.145 1.00 93.31 103 GLU A O 1
ATOM 823 N N . MET A 1 104 ? -0.204 5.480 -11.197 1.00 93.19 104 MET A N 1
ATOM 824 C CA . MET A 1 104 ? -1.003 5.313 -9.981 1.00 93.19 104 MET A CA 1
ATOM 825 C C . MET A 1 104 ? -0.417 4.262 -9.039 1.00 93.19 104 MET A C 1
ATOM 827 O O . MET A 1 104 ? -0.492 4.433 -7.829 1.00 93.19 104 MET A O 1
ATOM 831 N N . ARG A 1 105 ? 0.175 3.183 -9.569 1.00 94.44 105 ARG A N 1
ATOM 832 C CA . ARG A 1 105 ? 0.811 2.143 -8.749 1.00 94.44 105 ARG A CA 1
ATOM 833 C C . ARG A 1 105 ? 2.072 2.657 -8.057 1.00 94.44 105 ARG A C 1
ATOM 835 O O . ARG A 1 105 ? 2.242 2.391 -6.874 1.00 94.44 105 ARG A O 1
ATOM 842 N N . VAL A 1 106 ? 2.928 3.390 -8.771 1.00 96.12 106 VAL A N 1
ATOM 843 C CA . VAL A 1 106 ? 4.132 4.000 -8.180 1.00 96.12 106 VAL A CA 1
ATOM 844 C C . VAL A 1 106 ? 3.747 5.049 -7.143 1.00 96.12 106 VAL A C 1
ATOM 846 O O . VAL A 1 106 ? 4.281 5.030 -6.040 1.00 96.12 106 VAL A O 1
ATOM 849 N N . LEU A 1 107 ? 2.771 5.906 -7.457 1.00 96.00 107 LEU A N 1
ATOM 850 C CA . LEU A 1 107 ? 2.277 6.909 -6.517 1.00 96.00 107 LEU A CA 1
ATOM 851 C C . LEU A 1 107 ? 1.679 6.266 -5.259 1.00 96.00 107 LEU A C 1
ATOM 853 O O . LEU A 1 107 ? 2.004 6.679 -4.155 1.00 96.00 107 LEU A O 1
ATOM 857 N N . ALA A 1 108 ? 0.847 5.233 -5.416 1.00 95.69 108 ALA A N 1
ATOM 858 C CA . ALA A 1 108 ? 0.265 4.495 -4.297 1.00 95.69 108 ALA A CA 1
ATOM 859 C C . ALA A 1 108 ? 1.339 3.852 -3.409 1.00 95.69 108 ALA A C 1
ATOM 861 O O . ALA A 1 108 ? 1.258 3.952 -2.192 1.00 95.69 108 ALA A O 1
ATOM 862 N N . HIS A 1 109 ? 2.364 3.244 -4.010 1.00 96.00 109 HIS A N 1
ATOM 863 C CA . HIS A 1 109 ? 3.481 2.674 -3.262 1.00 96.00 109 HIS A CA 1
ATOM 864 C C . HIS A 1 109 ? 4.225 3.731 -2.437 1.00 96.00 109 HIS A C 1
ATOM 866 O O . HIS A 1 109 ? 4.479 3.513 -1.259 1.00 96.00 109 HIS A O 1
ATOM 872 N N . GLN A 1 110 ? 4.515 4.886 -3.034 1.00 97.25 110 GLN A N 1
ATOM 873 C CA . GLN A 1 110 ? 5.204 5.984 -2.355 1.00 97.25 110 GLN A CA 1
ATOM 874 C C . GLN A 1 110 ? 4.343 6.601 -1.242 1.00 97.25 110 GLN A C 1
ATOM 876 O O . GLN A 1 110 ? 4.847 6.875 -0.161 1.00 97.25 110 GLN A O 1
ATOM 881 N N . ILE A 1 111 ? 3.029 6.739 -1.456 1.00 97.25 111 ILE A N 1
ATOM 882 C CA . ILE A 1 111 ? 2.085 7.153 -0.406 1.00 97.25 111 ILE A CA 1
ATOM 883 C C . ILE A 1 111 ? 2.087 6.159 0.758 1.00 97.25 111 ILE A C 1
ATOM 885 O O . ILE A 1 111 ? 2.067 6.571 1.913 1.00 97.25 111 ILE A O 1
ATOM 889 N N . GLU A 1 112 ? 2.089 4.857 0.471 1.00 95.06 112 GLU A N 1
ATOM 890 C CA . GLU A 1 112 ? 2.131 3.835 1.515 1.00 95.06 112 GLU A CA 1
ATOM 891 C C . GLU A 1 112 ? 3.414 3.922 2.343 1.00 95.06 112 GLU A C 1
ATOM 893 O O . GLU A 1 112 ? 3.307 3.917 3.565 1.00 95.06 112 GLU A O 1
ATOM 898 N N . LEU A 1 113 ? 4.576 4.071 1.696 1.00 94.25 113 LEU A N 1
ATOM 899 C CA . LEU A 1 113 ? 5.851 4.282 2.388 1.00 94.25 113 LEU A CA 1
ATOM 900 C C . LEU A 1 113 ? 5.816 5.543 3.256 1.00 94.25 113 LEU A C 1
ATOM 902 O O . LEU A 1 113 ? 6.140 5.475 4.435 1.00 94.25 113 LEU A O 1
ATOM 906 N N . ALA A 1 114 ? 5.330 6.663 2.715 1.00 96.19 114 ALA A N 1
ATOM 907 C CA . ALA A 1 114 ? 5.217 7.912 3.461 1.00 96.19 114 ALA A CA 1
ATOM 908 C C . ALA A 1 114 ? 4.323 7.771 4.707 1.00 96.19 114 ALA A C 1
ATOM 910 O O . ALA A 1 114 ? 4.666 8.277 5.772 1.00 96.19 114 ALA A O 1
ATOM 911 N N . ILE A 1 115 ? 3.192 7.059 4.615 1.00 95.38 115 ILE A N 1
ATOM 912 C CA . ILE A 1 115 ? 2.340 6.778 5.784 1.00 95.38 115 ILE A CA 1
ATOM 913 C C . ILE A 1 115 ? 3.101 5.952 6.822 1.00 95.38 115 ILE A C 1
ATOM 915 O O . ILE A 1 115 ? 3.070 6.291 8.007 1.00 95.38 115 ILE A O 1
ATOM 919 N N . ASP A 1 116 ? 3.764 4.884 6.380 1.00 91.50 116 ASP A N 1
ATOM 920 C CA . ASP A 1 116 ? 4.461 3.949 7.263 1.00 91.50 116 ASP A CA 1
ATOM 921 C C . ASP A 1 116 ? 5.664 4.630 7.960 1.00 91.50 116 ASP A C 1
ATOM 923 O O . ASP A 1 116 ? 5.933 4.365 9.131 1.00 91.50 116 ASP A O 1
ATOM 927 N N . GLU A 1 117 ? 6.318 5.588 7.295 1.00 93.06 117 GLU A N 1
ATOM 928 C CA . GLU A 1 117 ? 7.424 6.407 7.824 1.00 93.06 117 GLU A CA 1
ATOM 929 C C . GLU A 1 117 ? 6.965 7.612 8.671 1.00 93.06 117 GLU A C 1
ATOM 931 O O . GLU A 1 117 ? 7.783 8.324 9.255 1.00 93.06 117 GLU A O 1
ATOM 936 N N . GLY A 1 118 ? 5.653 7.837 8.794 1.00 94.19 118 GLY A N 1
ATOM 937 C CA . GLY A 1 118 ? 5.085 8.912 9.613 1.00 94.19 118 GLY A CA 1
ATOM 938 C C . GLY A 1 118 ? 4.919 10.260 8.903 1.00 94.19 118 GLY A C 1
ATOM 939 O O . GLY A 1 118 ? 4.536 11.233 9.550 1.00 94.19 118 GLY A O 1
ATOM 940 N N . HIS A 1 119 ? 5.113 10.312 7.587 1.00 97.00 119 HIS A N 1
ATOM 941 C CA . HIS A 1 119 ? 4.905 11.468 6.705 1.00 97.00 119 HIS A CA 1
ATOM 942 C C . HIS A 1 119 ? 3.449 11.567 6.197 1.00 97.00 119 HIS A C 1
ATOM 944 O O . HIS A 1 119 ? 3.169 11.836 5.027 1.00 97.00 119 HIS A O 1
ATOM 950 N N . ALA A 1 120 ? 2.474 11.308 7.076 1.00 96.88 120 ALA A N 1
ATOM 951 C CA . ALA A 1 120 ? 1.048 11.345 6.730 1.00 96.88 120 ALA A CA 1
ATOM 952 C C . ALA A 1 120 ? 0.546 12.761 6.366 1.00 96.88 120 ALA A C 1
ATOM 954 O O . ALA A 1 120 ? -0.454 12.912 5.662 1.00 96.88 120 ALA A O 1
ATOM 955 N N . ASP A 1 121 ? 1.222 13.804 6.837 1.00 97.06 121 ASP A N 1
ATOM 956 C CA . ASP A 1 121 ? 0.979 15.199 6.471 1.00 97.06 121 ASP A CA 1
ATOM 957 C C . ASP A 1 121 ? 1.235 15.455 4.983 1.00 97.06 121 ASP A C 1
ATOM 959 O O . ASP A 1 121 ? 0.363 16.015 4.314 1.00 97.06 121 ASP A O 1
ATOM 963 N N . GLU A 1 122 ? 2.340 14.942 4.434 1.00 96.94 122 GLU A N 1
ATOM 964 C CA . GLU A 1 122 ? 2.636 15.053 3.000 1.00 96.94 122 GLU A CA 1
ATOM 965 C C . GLU A 1 122 ? 1.550 14.408 2.138 1.00 96.94 122 GLU A C 1
ATOM 967 O O . GLU A 1 122 ? 1.182 14.932 1.083 1.00 96.94 122 GLU A O 1
ATOM 972 N N . VAL A 1 123 ? 0.992 13.281 2.596 1.00 96.75 123 VAL A N 1
ATOM 973 C CA . VAL A 1 123 ? -0.121 12.627 1.904 1.00 96.75 123 VAL A CA 1
ATOM 974 C C . VAL A 1 123 ? -1.302 13.584 1.856 1.00 96.75 123 VAL A C 1
ATOM 976 O O . VAL A 1 123 ? -1.816 13.851 0.775 1.00 96.75 123 VAL A O 1
ATOM 979 N N . ALA A 1 124 ? -1.715 14.144 2.995 1.00 92.75 124 ALA A N 1
ATOM 980 C CA . ALA A 1 124 ? -2.839 15.075 3.054 1.00 92.75 124 ALA A CA 1
ATOM 981 C C . ALA A 1 124 ? -2.658 16.293 2.127 1.00 92.75 124 ALA A C 1
ATOM 983 O O . ALA A 1 124 ? -3.631 16.725 1.505 1.00 92.75 124 ALA A O 1
ATOM 984 N N . GLU A 1 125 ? -1.437 16.816 2.000 1.00 93.12 125 GLU A N 1
ATOM 985 C CA . GLU A 1 125 ? -1.107 17.930 1.103 1.00 93.12 125 GLU A CA 1
ATOM 986 C C . GLU A 1 125 ? -1.132 17.530 -0.379 1.00 93.12 125 GLU A C 1
ATOM 988 O O . GLU A 1 125 ? -1.728 18.233 -1.203 1.00 93.12 125 GLU A O 1
ATOM 993 N N . LEU A 1 126 ? -0.566 16.366 -0.724 1.00 94.56 126 LEU A N 1
ATOM 994 C CA . LEU A 1 126 ? -0.552 15.824 -2.087 1.00 94.56 126 LEU A CA 1
ATOM 995 C C . LEU A 1 126 ? -1.969 15.745 -2.685 1.00 94.56 126 LEU A C 1
ATOM 997 O O . LEU A 1 126 ? -2.165 15.961 -3.886 1.00 94.56 126 LEU A O 1
ATOM 1001 N N . PHE A 1 127 ? -2.980 15.463 -1.861 1.00 91.25 127 PHE A N 1
ATOM 1002 C CA . PHE A 1 127 ? -4.363 15.330 -2.318 1.00 91.25 127 PHE A CA 1
ATOM 1003 C C . PHE A 1 127 ? -4.942 16.587 -2.965 1.00 91.25 127 PHE A C 1
ATOM 1005 O O . PHE A 1 127 ? -5.757 16.468 -3.886 1.00 91.25 127 PHE A O 1
ATOM 1012 N N . GLU A 1 128 ? -4.502 17.775 -2.556 1.00 87.06 128 GLU A N 1
ATOM 1013 C CA . GLU A 1 128 ? -4.919 19.034 -3.182 1.00 87.06 128 GLU A CA 1
ATOM 1014 C C . GLU A 1 128 ? -4.398 19.154 -4.622 1.00 87.06 128 GLU A C 1
ATOM 1016 O O . GLU A 1 128 ? -5.066 19.722 -5.493 1.00 87.06 128 GLU A O 1
ATOM 1021 N N . SER A 1 129 ? -3.228 18.572 -4.898 1.00 89.06 129 SER A N 1
ATOM 1022 C CA . SER A 1 129 ? -2.633 18.490 -6.235 1.00 89.06 129 SER A CA 1
ATOM 1023 C C . SER A 1 129 ? -3.298 17.401 -7.084 1.00 89.06 129 SER A C 1
ATOM 1025 O O . SER A 1 129 ? -3.641 17.645 -8.246 1.00 89.06 129 SER A O 1
ATOM 1027 N N . VAL A 1 130 ? -3.541 16.219 -6.506 1.00 88.88 130 VAL A N 1
ATOM 1028 C CA . VAL A 1 130 ? -4.148 15.071 -7.203 1.00 88.88 130 VAL A CA 1
ATOM 1029 C C . VAL A 1 130 ? -5.597 15.356 -7.604 1.00 88.88 130 VAL A C 1
ATOM 1031 O O . VAL A 1 130 ? -5.979 15.074 -8.738 1.00 88.88 130 VAL A O 1
ATOM 1034 N N . ARG A 1 131 ? -6.400 15.984 -6.732 1.00 85.69 131 ARG A N 1
ATOM 1035 C CA . ARG A 1 131 ? -7.820 16.298 -7.000 1.00 85.69 131 ARG A CA 1
ATOM 1036 C C . ARG A 1 131 ? -8.052 17.238 -8.180 1.00 85.69 131 ARG A C 1
ATOM 1038 O O . ARG A 1 131 ? -9.147 17.264 -8.733 1.00 85.69 131 ARG A O 1
ATOM 1045 N N . ARG A 1 132 ? -7.040 18.011 -8.582 1.00 87.31 132 ARG A N 1
ATOM 1046 C CA . ARG A 1 132 ? -7.109 18.873 -9.776 1.00 87.31 132 ARG A CA 1
ATOM 1047 C C . ARG A 1 132 ? -7.038 18.075 -11.079 1.00 87.31 132 ARG A C 1
ATOM 1049 O O . ARG A 1 132 ? -7.215 18.655 -12.149 1.00 87.31 132 ARG A O 1
ATOM 1056 N N . LYS A 1 133 ? -6.734 16.778 -11.010 1.00 86.00 133 LYS A N 1
ATOM 1057 C CA . LYS A 1 133 ? -6.737 15.860 -12.147 1.00 86.00 133 LYS A CA 1
ATOM 1058 C C . LYS A 1 133 ? -8.073 15.129 -12.211 1.00 86.00 133 LYS A C 1
ATOM 1060 O O . LYS A 1 133 ? -8.623 14.725 -11.192 1.00 86.00 133 LYS A O 1
ATOM 1065 N N . GLU A 1 134 ? -8.572 14.919 -13.422 1.00 85.81 134 GLU A N 1
ATOM 1066 C CA . GLU A 1 134 ? -9.710 14.029 -13.635 1.00 85.81 134 GLU A CA 1
ATOM 1067 C C . GLU A 1 134 ? -9.249 12.579 -13.441 1.00 85.81 134 GLU A C 1
ATOM 1069 O O . GLU A 1 134 ? -8.389 12.090 -14.177 1.00 85.81 134 GLU A O 1
ATOM 1074 N N . LEU A 1 135 ? -9.804 11.903 -12.432 1.00 88.75 135 LEU A N 1
ATOM 1075 C CA . LEU A 1 135 ? -9.536 10.496 -12.142 1.00 88.75 135 LEU A CA 1
ATOM 1076 C C . LEU A 1 135 ? -10.802 9.655 -12.343 1.00 88.75 135 LEU A C 1
ATOM 1078 O O . LEU A 1 135 ? -11.894 10.092 -11.965 1.00 88.75 135 LEU A O 1
ATOM 1082 N N . PRO A 1 136 ? -10.680 8.429 -12.882 1.00 90.25 136 PRO A N 1
ATOM 1083 C CA . PRO A 1 136 ? -11.753 7.445 -12.816 1.00 90.25 136 PRO A CA 1
ATOM 1084 C C . PRO A 1 136 ? -12.194 7.203 -11.369 1.00 90.25 136 PRO A C 1
ATOM 1086 O O . PRO A 1 136 ? -11.382 7.283 -10.448 1.00 90.25 136 PRO A O 1
ATOM 1089 N N . PHE A 1 137 ? -13.464 6.841 -11.170 1.00 91.06 137 PHE A N 1
ATOM 1090 C CA . PHE A 1 137 ? -14.033 6.637 -9.832 1.00 91.06 137 PHE A CA 1
ATOM 1091 C C . PHE A 1 137 ? -13.214 5.668 -8.965 1.00 91.06 137 PHE A C 1
ATOM 1093 O O . PHE A 1 137 ? -12.937 5.979 -7.813 1.00 91.06 137 PHE A O 1
ATOM 1100 N N . ASP A 1 138 ? -12.780 4.532 -9.516 1.00 92.12 138 ASP A N 1
ATOM 1101 C CA . ASP A 1 138 ? -12.006 3.536 -8.762 1.00 92.12 138 ASP A CA 1
ATOM 1102 C C . ASP A 1 138 ? -10.646 4.077 -8.294 1.00 92.12 138 ASP A C 1
ATOM 1104 O O . ASP A 1 138 ? -10.184 3.749 -7.199 1.00 92.12 138 ASP A O 1
ATOM 1108 N N . ASP A 1 139 ? -10.005 4.916 -9.110 1.00 91.31 139 ASP A N 1
ATOM 1109 C CA . ASP A 1 139 ? -8.729 5.542 -8.768 1.00 91.31 139 ASP A CA 1
ATOM 1110 C C . ASP A 1 139 ? -8.940 6.674 -7.757 1.00 91.31 139 ASP A C 1
ATOM 1112 O O . ASP A 1 139 ? -8.188 6.768 -6.790 1.00 91.31 139 ASP A O 1
ATOM 1116 N N . LEU A 1 140 ? -10.008 7.466 -7.902 1.00 92.31 140 LEU A N 1
ATOM 1117 C CA . LEU A 1 140 ? -10.405 8.464 -6.906 1.00 92.31 140 LEU A CA 1
ATOM 1118 C C . LEU A 1 140 ? -10.709 7.816 -5.549 1.00 92.31 140 LEU A C 1
ATOM 1120 O O . LEU A 1 140 ? -10.239 8.310 -4.531 1.00 92.31 140 LEU A O 1
ATOM 1124 N N . LEU A 1 141 ? -11.434 6.695 -5.532 1.00 95.12 141 LEU A N 1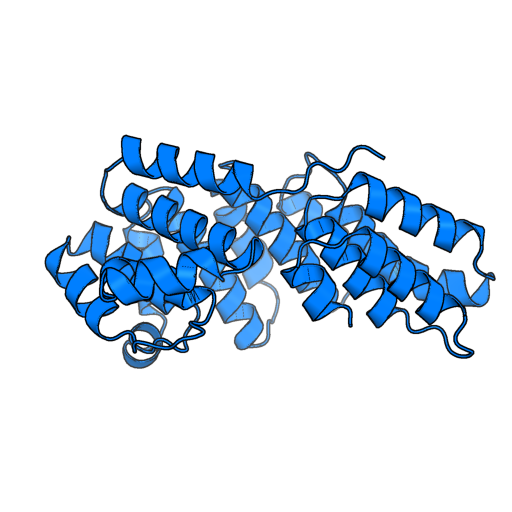
ATOM 1125 C CA . LEU A 1 141 ? -11.773 5.955 -4.317 1.00 95.12 141 LEU A CA 1
ATOM 1126 C C . LEU A 1 141 ? -10.514 5.443 -3.602 1.00 95.12 141 LEU A C 1
ATOM 1128 O O . LEU A 1 141 ? -10.413 5.536 -2.381 1.00 95.12 141 LEU A O 1
ATOM 1132 N N . ARG A 1 142 ? -9.536 4.920 -4.356 1.00 94.56 142 ARG A N 1
ATOM 1133 C CA . ARG A 1 142 ? -8.234 4.493 -3.811 1.00 94.56 142 ARG A CA 1
ATOM 1134 C C . ARG A 1 142 ? -7.423 5.651 -3.268 1.00 94.56 142 ARG A C 1
ATOM 1136 O O . ARG A 1 142 ? -6.788 5.515 -2.231 1.00 94.56 142 ARG A O 1
ATOM 1143 N N . MET A 1 143 ? -7.438 6.778 -3.962 1.00 94.75 143 MET A N 1
ATOM 1144 C CA . MET A 1 143 ? -6.790 7.977 -3.468 1.00 94.75 143 MET A CA 1
ATOM 1145 C C . MET A 1 143 ? -7.490 8.416 -2.166 1.00 94.75 143 MET A C 1
ATOM 1147 O O . MET A 1 143 ? -6.854 8.493 -1.120 1.00 94.75 143 MET A O 1
ATOM 1151 N N . ASP A 1 144 ? -8.812 8.561 -2.149 1.00 96.31 144 ASP A N 1
ATOM 1152 C CA . ASP A 1 144 ? -9.538 8.925 -0.929 1.00 96.31 144 ASP A CA 1
ATOM 1153 C C . ASP A 1 144 ? -9.297 7.962 0.240 1.00 96.31 144 ASP A C 1
ATOM 1155 O O . ASP A 1 144 ? -9.191 8.423 1.374 1.00 96.31 144 ASP A O 1
ATOM 1159 N N . MET A 1 145 ? -9.122 6.663 -0.018 1.00 97.50 145 MET A N 1
ATOM 1160 C CA . MET A 1 145 ? -8.680 5.704 0.996 1.00 97.50 145 MET A CA 1
ATOM 1161 C C . MET A 1 145 ? -7.360 6.141 1.654 1.00 97.50 145 MET A C 1
ATOM 1163 O O . MET A 1 145 ? -7.306 6.227 2.879 1.00 97.50 145 MET A O 1
ATOM 1167 N N . TYR A 1 146 ? -6.317 6.464 0.884 1.00 97.69 146 TYR A N 1
ATOM 1168 C CA . TYR A 1 146 ? -5.048 6.931 1.455 1.00 97.69 146 TYR A CA 1
ATOM 1169 C C . TYR A 1 146 ? -5.178 8.270 2.179 1.00 97.69 146 TYR A C 1
ATOM 1171 O O . TYR A 1 146 ? -4.594 8.443 3.245 1.00 97.69 146 TYR A O 1
ATOM 1179 N N . ARG A 1 147 ? -5.981 9.199 1.650 1.00 97.62 147 ARG A N 1
ATOM 1180 C CA . ARG A 1 147 ? -6.251 10.484 2.310 1.00 97.62 147 ARG A CA 1
ATOM 1181 C C . ARG A 1 147 ? -6.911 10.298 3.673 1.00 97.62 147 ARG A C 1
ATOM 1183 O O . ARG A 1 147 ? -6.489 10.902 4.652 1.00 97.62 147 ARG A O 1
ATOM 1190 N N . ILE A 1 148 ? -7.946 9.461 3.736 1.00 98.50 148 ILE A N 1
ATOM 1191 C CA . ILE A 1 148 ? -8.651 9.145 4.983 1.00 98.50 148 ILE A CA 1
ATOM 1192 C C . ILE A 1 148 ? -7.688 8.468 5.955 1.00 98.50 148 ILE A C 1
ATOM 1194 O O . ILE A 1 1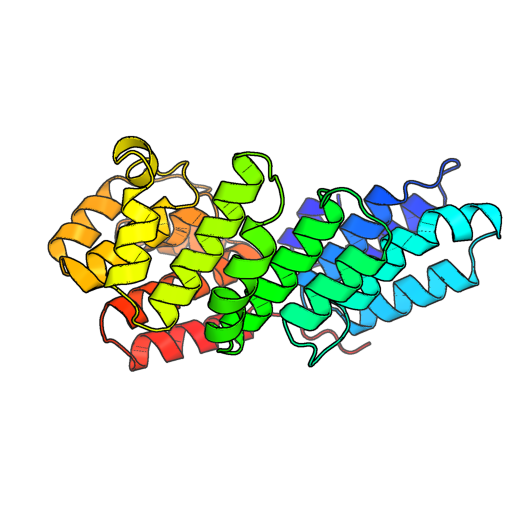48 ? -7.652 8.829 7.127 1.00 98.50 148 ILE A O 1
ATOM 1198 N N . TRP A 1 149 ? -6.882 7.520 5.476 1.00 98.31 149 TRP A N 1
ATOM 1199 C CA . TRP A 1 149 ? -5.874 6.858 6.296 1.00 98.31 149 TRP A CA 1
ATOM 1200 C C . TRP A 1 149 ? -4.878 7.876 6.878 1.00 98.31 149 TRP A C 1
ATOM 1202 O O . TRP A 1 149 ? -4.667 7.899 8.090 1.00 98.31 149 TRP A O 1
ATOM 1212 N N . ALA A 1 150 ? -4.352 8.786 6.060 1.00 98.25 150 ALA A N 1
ATOM 1213 C CA . ALA A 1 150 ? -3.478 9.864 6.510 1.00 98.25 150 ALA A CA 1
ATOM 1214 C C . ALA A 1 150 ? -4.142 10.763 7.569 1.00 98.25 150 ALA A C 1
ATOM 1216 O O . ALA A 1 150 ? -3.553 11.005 8.621 1.00 98.25 150 ALA A O 1
ATOM 1217 N N . TYR A 1 151 ? -5.393 11.194 7.363 1.00 98.56 151 TYR A N 1
ATOM 1218 C CA . TYR A 1 151 ? -6.129 11.966 8.373 1.00 98.56 151 TYR A CA 1
ATOM 1219 C C . TYR A 1 151 ? -6.306 11.204 9.687 1.00 98.56 151 TYR A C 1
ATOM 1221 O O . TYR A 1 151 ? -6.134 11.785 10.756 1.00 98.56 151 TYR A O 1
ATOM 1229 N N . LEU A 1 152 ? -6.592 9.903 9.627 1.00 98.56 152 LEU A N 1
ATOM 1230 C CA . LEU A 1 152 ? -6.690 9.068 10.821 1.00 98.56 152 LEU A CA 1
ATOM 1231 C C . LEU A 1 152 ? -5.338 8.916 11.537 1.00 98.56 152 LEU A C 1
ATOM 1233 O O . LEU A 1 152 ? -5.310 8.895 12.766 1.00 98.56 152 LEU A O 1
ATOM 1237 N N . HIS A 1 153 ? -4.218 8.862 10.807 1.00 97.38 153 HIS A N 1
ATOM 1238 C CA . HIS A 1 153 ? -2.890 8.916 11.423 1.00 97.38 153 HIS A CA 1
ATOM 1239 C C . HIS A 1 153 ? -2.625 10.261 12.100 1.00 97.38 153 HIS A C 1
ATOM 1241 O O . HIS A 1 153 ? -2.085 10.290 13.200 1.00 97.38 153 HIS A O 1
ATOM 1247 N N . LEU A 1 154 ? -3.038 11.368 11.495 1.00 97.56 154 LEU A N 1
ATOM 1248 C CA . LEU A 1 154 ? -2.827 12.715 12.034 1.00 97.56 154 LEU A CA 1
ATOM 1249 C C . LEU A 1 154 ? -3.815 13.109 13.144 1.00 97.56 154 LEU A C 1
ATOM 1251 O O . LEU A 1 154 ? -3.824 14.264 13.559 1.00 97.56 154 LEU A O 1
ATOM 1255 N N . GLU A 1 155 ? -4.672 12.191 13.592 1.00 98.06 155 GLU A N 1
ATOM 1256 C CA . GLU A 1 155 ? -5.753 12.465 14.547 1.00 98.06 155 GLU A CA 1
ATOM 1257 C C . GLU A 1 155 ? -6.755 13.542 14.081 1.00 98.06 155 GLU A C 1
ATOM 1259 O O . GLU A 1 155 ? -7.457 14.174 14.871 1.00 98.06 155 GLU A O 1
ATOM 1264 N N . ARG A 1 156 ? -6.865 13.723 12.761 1.00 98.12 156 ARG A N 1
ATOM 1265 C CA . ARG A 1 156 ? -7.758 14.673 12.083 1.00 98.12 156 ARG A CA 1
ATOM 1266 C C . ARG A 1 156 ? -9.136 14.045 11.865 1.00 98.12 156 ARG A C 1
ATOM 1268 O O . ARG A 1 156 ? -9.529 13.693 10.751 1.00 98.12 156 ARG A O 1
ATOM 1275 N N . TRP A 1 157 ? -9.840 13.797 12.972 1.00 98.25 157 TRP A N 1
ATOM 1276 C CA . TRP A 1 157 ? -11.087 13.018 12.998 1.00 98.25 157 TRP A CA 1
ATOM 1277 C C . TRP A 1 157 ? -12.232 13.666 12.223 1.00 98.25 157 TRP A C 1
ATOM 1279 O O . TRP A 1 157 ? -13.032 12.953 11.610 1.00 98.25 157 TRP A O 1
ATOM 1289 N N . GLU A 1 158 ? -12.314 14.996 12.266 1.00 98.31 158 GLU A N 1
ATOM 1290 C CA . GLU A 1 158 ? -13.341 15.764 11.565 1.00 98.31 158 GLU A CA 1
ATOM 1291 C C . GLU A 1 158 ? -13.143 15.632 10.053 1.00 98.31 158 GLU A C 1
ATOM 1293 O O . GLU A 1 158 ? -14.060 15.204 9.356 1.00 98.31 158 GLU A O 1
ATOM 1298 N N . GLU A 1 159 ? -1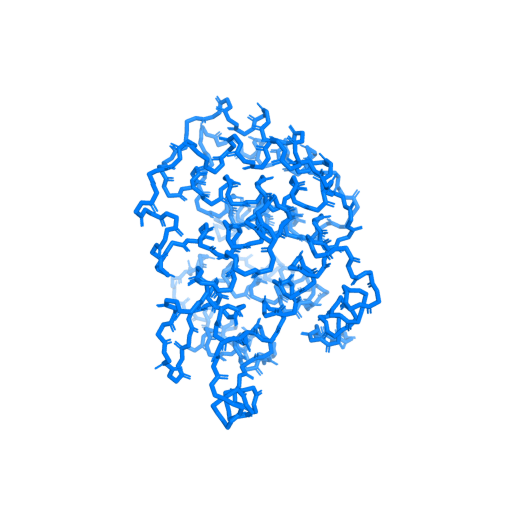1.926 15.849 9.553 1.00 98.25 159 GLU A N 1
ATOM 1299 C CA . GLU A 1 159 ? -11.605 15.756 8.126 1.00 98.25 159 GLU A CA 1
ATOM 1300 C C . GLU A 1 159 ? -11.716 14.324 7.587 1.00 98.25 159 GLU A C 1
ATOM 1302 O O . GLU A 1 159 ? -12.212 14.108 6.476 1.00 98.25 159 GLU A O 1
ATOM 1307 N N . ALA A 1 160 ? -11.311 13.324 8.379 1.00 98.56 160 ALA A N 1
ATOM 1308 C CA . ALA A 1 160 ? -11.552 11.920 8.051 1.00 98.56 160 ALA A CA 1
ATOM 1309 C C . ALA A 1 160 ? -13.058 11.628 7.936 1.00 98.56 160 ALA A C 1
ATOM 1311 O O . ALA A 1 160 ? -13.490 10.982 6.980 1.00 98.56 160 ALA A O 1
ATOM 1312 N N . GLY A 1 161 ? -13.858 12.135 8.879 1.00 98.50 161 GLY A N 1
ATOM 1313 C CA . GLY A 1 161 ? -15.311 11.987 8.886 1.00 98.50 161 GLY A CA 1
ATOM 1314 C C . GLY A 1 161 ? -15.977 12.665 7.691 1.00 98.50 161 GLY A C 1
ATOM 1315 O O . GLY A 1 161 ? -16.810 12.053 7.029 1.00 98.50 161 GLY A O 1
ATOM 1316 N N . GLU A 1 162 ? -15.583 13.894 7.360 1.00 98.12 162 GLU A N 1
ATOM 1317 C CA . GLU A 1 162 ? -16.066 14.612 6.175 1.00 98.12 162 GLU A CA 1
ATOM 1318 C C . GLU A 1 162 ? -15.759 13.850 4.881 1.00 98.12 162 GLU A C 1
ATOM 1320 O O . GLU A 1 162 ? -16.636 13.688 4.027 1.00 98.12 162 GLU A O 1
ATOM 1325 N N . ALA A 1 163 ? -14.535 13.331 4.743 1.00 97.44 163 ALA A N 1
ATOM 1326 C CA . ALA A 1 163 ? -14.140 12.536 3.586 1.00 97.44 163 ALA A CA 1
ATOM 1327 C C . ALA A 1 163 ? -14.925 11.216 3.485 1.00 97.44 163 ALA A C 1
ATOM 1329 O O . ALA A 1 163 ? -15.313 10.824 2.385 1.00 97.44 163 ALA A O 1
ATOM 1330 N N . LEU A 1 164 ? -15.199 10.549 4.610 1.00 98.50 164 LEU A N 1
ATOM 1331 C CA . LEU A 1 164 ? -15.995 9.319 4.658 1.00 98.50 164 LEU A CA 1
ATOM 1332 C C . LEU A 1 164 ? -17.474 9.576 4.338 1.00 98.50 164 LEU A C 1
ATOM 1334 O O . LEU A 1 164 ? -18.048 8.857 3.524 1.00 98.50 164 LEU A O 1
ATOM 1338 N N . HIS A 1 165 ? -18.082 10.620 4.909 1.00 98.19 165 HIS A N 1
ATOM 1339 C CA . HIS A 1 165 ? -19.497 10.963 4.707 1.00 98.19 165 HIS A CA 1
ATOM 1340 C C . HIS A 1 165 ? -19.833 11.443 3.289 1.00 98.19 165 HIS A C 1
ATOM 1342 O O . HIS A 1 165 ? -21.010 11.535 2.937 1.00 98.19 165 HIS A O 1
ATOM 1348 N N . TYR A 1 166 ? -18.826 11.709 2.455 1.00 97.38 166 TYR A N 1
ATOM 1349 C CA . TYR A 1 166 ? -19.024 11.885 1.017 1.00 97.38 166 TYR A CA 1
ATOM 1350 C C . TYR A 1 166 ? -19.574 10.613 0.342 1.00 97.38 166 TYR A C 1
ATOM 1352 O O . TYR A 1 166 ? -20.284 10.697 -0.662 1.00 97.38 166 TYR A O 1
ATOM 1360 N N . TYR A 1 167 ? -19.268 9.435 0.890 1.00 98.12 167 TYR A N 1
ATOM 1361 C CA . TYR A 1 167 ? -19.678 8.146 0.345 1.00 98.12 167 TYR A CA 1
ATOM 1362 C C . TYR A 1 167 ? -20.986 7.639 0.977 1.00 98.12 167 TYR A C 1
ATOM 1364 O O . TYR A 1 167 ? -21.225 7.858 2.166 1.00 98.12 167 TYR A O 1
ATOM 1372 N N . PRO A 1 168 ? -21.833 6.906 0.222 1.00 98.06 168 PRO A N 1
ATOM 1373 C CA . PRO A 1 168 ? -23.038 6.294 0.773 1.00 98.06 168 PRO A CA 1
ATOM 1374 C C . PRO A 1 168 ? -22.717 5.340 1.926 1.00 98.06 168 PRO A C 1
ATOM 1376 O O . PRO A 1 168 ? -21.779 4.540 1.846 1.00 98.06 168 PRO A O 1
ATOM 1379 N N . ILE A 1 169 ? -23.543 5.367 2.972 1.00 97.69 169 ILE A N 1
ATOM 1380 C CA . ILE A 1 169 ? -23.363 4.530 4.163 1.00 97.69 169 ILE A CA 1
ATOM 1381 C C . ILE A 1 169 ? -23.395 3.030 3.831 1.00 97.69 169 ILE A C 1
ATOM 1383 O O . ILE A 1 169 ? -22.742 2.223 4.493 1.00 97.69 169 ILE A O 1
ATOM 1387 N N . GLU A 1 170 ? -24.105 2.642 2.771 1.00 97.50 170 GLU A N 1
ATOM 1388 C CA . GLU A 1 170 ? -24.131 1.277 2.254 1.00 97.50 170 GLU A CA 1
ATOM 1389 C C . GLU A 1 170 ? -22.750 0.840 1.762 1.00 97.50 170 GLU A C 1
ATOM 1391 O O . GLU A 1 170 ? -22.339 -0.282 2.040 1.00 97.50 170 GLU A O 1
ATOM 1396 N N . LEU A 1 171 ? -22.016 1.720 1.072 1.00 96.69 171 LEU A N 1
ATOM 1397 C CA . LEU A 1 171 ? -20.663 1.435 0.592 1.00 96.69 171 LEU A CA 1
ATOM 1398 C C . LEU A 1 171 ? -19.685 1.317 1.762 1.00 96.69 171 LEU A C 1
ATOM 1400 O O . LEU A 1 171 ? -18.839 0.428 1.759 1.00 96.69 171 LEU A O 1
ATOM 1404 N N . LEU A 1 172 ? -19.811 2.175 2.776 1.00 97.62 172 LEU A N 1
ATOM 1405 C CA . LEU A 1 172 ? -18.951 2.133 3.963 1.00 97.62 172 LEU A CA 1
ATOM 1406 C C . LEU A 1 172 ? -19.173 0.856 4.792 1.00 97.62 172 LEU A C 1
ATOM 1408 O O . LEU A 1 172 ? -18.224 0.275 5.316 1.00 97.62 172 LEU A O 1
ATOM 1412 N N . ASN A 1 173 ? -20.413 0.368 4.873 1.00 96.19 173 ASN A N 1
ATOM 1413 C CA . ASN A 1 173 ? -20.752 -0.860 5.599 1.00 96.19 173 ASN A CA 1
ATOM 1414 C C . ASN A 1 173 ? -20.507 -2.155 4.808 1.00 96.19 173 ASN A C 1
ATOM 1416 O O . ASN A 1 173 ? -20.580 -3.240 5.384 1.00 96.19 173 ASN A O 1
ATOM 1420 N N . GLN A 1 174 ? -20.207 -2.078 3.511 1.00 95.31 174 GLN A N 1
ATOM 1421 C CA . GLN A 1 174 ? -19.888 -3.252 2.703 1.00 95.31 174 GLN A CA 1
ATOM 1422 C C . GLN A 1 174 ? -18.440 -3.698 2.913 1.00 95.31 174 GLN A C 1
ATOM 1424 O O . GLN A 1 174 ? -17.513 -2.982 2.547 1.00 95.31 174 GLN A O 1
ATOM 1429 N N . GLU A 1 175 ? -18.232 -4.940 3.356 1.00 94.38 175 GLU A N 1
ATOM 1430 C CA . GLU A 1 175 ? -16.890 -5.541 3.483 1.00 94.38 175 GLU A CA 1
ATOM 1431 C C . GLU A 1 175 ? -16.114 -5.593 2.144 1.00 94.38 175 GLU A C 1
ATOM 1433 O O . GLU A 1 175 ? -14.889 -5.695 2.106 1.00 94.38 175 GLU A O 1
ATOM 1438 N N . SER A 1 176 ? -16.801 -5.493 1.000 1.00 93.69 176 SER A N 1
ATOM 1439 C CA . SER A 1 176 ? -16.156 -5.399 -0.314 1.00 93.69 176 SER A CA 1
ATOM 1440 C C . SER A 1 176 ? -15.504 -4.044 -0.590 1.00 93.69 176 SER A C 1
ATOM 1442 O O . SER A 1 176 ? -14.691 -3.969 -1.511 1.00 93.69 176 SER A O 1
ATOM 1444 N N . SER A 1 177 ? -15.851 -3.003 0.168 1.00 95.94 177 SER A N 1
ATOM 1445 C CA . SER A 1 177 ? -15.307 -1.655 0.020 1.00 95.94 177 SER A CA 1
ATOM 1446 C C . SER A 1 177 ? -13.930 -1.529 0.662 1.00 95.94 177 SER A C 1
ATOM 1448 O O . SER A 1 177 ? -13.716 -1.965 1.792 1.00 95.94 177 SER A O 1
ATOM 1450 N N . ILE A 1 178 ? -13.009 -0.856 -0.030 1.00 96.38 178 ILE A N 1
ATOM 1451 C CA . ILE A 1 178 ? -11.683 -0.528 0.513 1.00 96.38 178 ILE A CA 1
ATOM 1452 C C . ILE A 1 178 ? -11.758 0.492 1.660 1.00 96.38 178 ILE A C 1
ATOM 1454 O O . ILE A 1 178 ? -10.833 0.581 2.460 1.00 96.38 178 ILE A O 1
ATOM 1458 N N . LEU A 1 179 ? -12.870 1.233 1.769 1.00 98.06 179 LEU A N 1
ATOM 1459 C CA . LEU A 1 179 ? -13.103 2.200 2.845 1.00 98.06 179 LEU A CA 1
ATOM 1460 C C . LEU A 1 179 ? -13.678 1.562 4.113 1.00 98.06 179 LEU A C 1
ATOM 1462 O O . LEU A 1 179 ? -13.649 2.195 5.163 1.00 98.06 179 LEU A O 1
ATOM 1466 N N . HIS A 1 180 ? -14.174 0.324 4.039 1.00 97.62 180 HIS A N 1
ATOM 1467 C CA . HIS A 1 180 ? -14.741 -0.393 5.182 1.00 97.62 180 HIS A CA 1
ATOM 1468 C C . HIS A 1 180 ? -13.831 -0.390 6.427 1.00 97.62 180 HIS A C 1
ATOM 1470 O O . HIS A 1 180 ? -14.269 0.084 7.477 1.00 97.62 180 HIS A O 1
ATOM 1476 N N . PRO A 1 181 ? -12.552 -0.826 6.356 1.00 97.75 181 PRO A N 1
ATOM 1477 C CA . PRO A 1 181 ? -11.683 -0.809 7.533 1.00 97.75 181 PRO A CA 1
ATOM 1478 C C . PRO A 1 181 ? -11.462 0.603 8.087 1.00 97.75 181 PRO A C 1
ATOM 1480 O O . PRO A 1 181 ? -11.458 0.787 9.303 1.00 97.75 181 PRO A O 1
ATOM 1483 N N . LEU A 1 182 ? -11.326 1.602 7.210 1.00 98.50 182 LEU A N 1
ATOM 1484 C CA . LEU A 1 182 ? -11.080 2.988 7.604 1.00 98.50 182 LEU A CA 1
ATOM 1485 C C . LEU A 1 182 ? -12.302 3.612 8.276 1.00 98.50 182 LEU A C 1
ATOM 1487 O O . LEU A 1 182 ? -12.151 4.316 9.270 1.00 98.50 182 LEU A O 1
ATOM 1491 N N . TYR A 1 183 ? -13.508 3.300 7.797 1.00 98.62 183 TYR A N 1
ATOM 1492 C CA . TYR A 1 183 ? -14.740 3.720 8.455 1.00 98.62 183 TYR A CA 1
ATOM 1493 C C . TYR A 1 183 ? -14.850 3.113 9.856 1.00 98.62 183 TYR A C 1
ATOM 1495 O O . TYR A 1 183 ? -15.140 3.823 10.815 1.00 98.62 183 TYR A O 1
ATOM 1503 N N . GLY A 1 184 ? -14.521 1.828 10.018 1.00 98.38 184 GLY A N 1
ATOM 1504 C CA . GLY A 1 184 ? -14.467 1.193 11.333 1.00 98.38 184 GLY A CA 1
ATOM 1505 C C . GLY A 1 184 ? -13.420 1.796 12.283 1.00 98.38 184 GLY A C 1
ATOM 1506 O O . GLY A 1 184 ? -13.680 1.891 13.487 1.00 98.38 184 GLY A O 1
ATOM 1507 N N . CYS A 1 185 ? -12.266 2.237 11.768 1.00 98.69 185 CYS A N 1
ATOM 1508 C CA . CYS A 1 185 ? -11.255 2.984 12.528 1.00 98.69 185 CYS A CA 1
ATOM 1509 C C . CYS A 1 185 ? -11.732 4.396 12.902 1.00 98.69 185 CYS A C 1
ATOM 1511 O O . CYS A 1 185 ? -11.563 4.821 14.042 1.00 98.69 185 CYS A O 1
ATOM 1513 N N . TRP A 1 186 ? -12.401 5.101 11.992 1.00 98.81 186 TRP A N 1
ATOM 1514 C CA . TRP A 1 186 ? -13.013 6.391 12.300 1.00 98.81 186 TRP A CA 1
ATOM 1515 C C . TRP A 1 186 ? -14.102 6.257 13.374 1.00 98.81 186 TRP A C 1
ATOM 1517 O O . TRP A 1 186 ? -14.056 6.961 14.379 1.00 98.81 186 TRP A O 1
ATOM 1527 N N . LEU A 1 187 ? -15.009 5.278 13.244 1.00 98.62 187 LEU A N 1
ATOM 1528 C CA . LEU A 1 187 ? -16.017 4.961 14.266 1.00 98.62 187 LEU A CA 1
ATOM 1529 C C . LEU A 1 187 ? -15.368 4.649 15.614 1.00 98.62 187 LEU A C 1
ATOM 1531 O O . LEU A 1 187 ? -15.913 4.986 16.660 1.00 98.62 187 LEU A O 1
ATOM 1535 N N . ARG A 1 188 ? -14.193 4.010 15.611 1.00 98.44 188 ARG A N 1
ATOM 1536 C CA . ARG A 1 188 ? -13.456 3.715 16.840 1.00 98.44 188 ARG A CA 1
ATOM 1537 C C . ARG A 1 188 ? -13.033 4.991 17.570 1.00 98.44 188 ARG A C 1
ATOM 1539 O O . ARG A 1 188 ? -13.122 5.001 18.799 1.00 98.44 188 ARG A O 1
ATOM 1546 N N . ALA A 1 189 ? -12.573 6.000 16.833 1.00 98.44 189 ALA A N 1
ATOM 1547 C CA . ALA A 1 189 ? -12.150 7.290 17.373 1.00 98.44 189 ALA A CA 1
ATOM 1548 C C . ALA A 1 189 ? -13.345 8.181 17.754 1.00 98.44 189 ALA A C 1
ATOM 1550 O O . ALA A 1 189 ? -13.383 8.709 18.861 1.00 98.44 189 ALA A O 1
ATOM 1551 N N . ALA A 1 190 ? -14.333 8.309 16.864 1.00 98.31 190 ALA A N 1
ATOM 1552 C CA . ALA A 1 190 ? -15.450 9.243 17.009 1.00 98.31 190 ALA A CA 1
ATOM 1553 C C . ALA A 1 190 ? -16.596 8.708 17.887 1.00 98.31 190 ALA A C 1
ATOM 1555 O O . ALA A 1 190 ? -17.132 9.431 18.721 1.00 98.31 190 ALA A O 1
ATOM 1556 N N . GLU A 1 191 ? -16.952 7.430 17.728 1.00 97.88 191 GLU A N 1
ATOM 1557 C CA . GLU A 1 191 ? -18.157 6.816 18.320 1.00 97.88 191 GLU A CA 1
ATOM 1558 C C . GLU A 1 191 ? -17.826 5.750 19.382 1.00 97.88 191 GLU A C 1
ATOM 1560 O O . GLU A 1 191 ? -18.701 5.187 20.045 1.00 97.88 191 GLU A O 1
ATOM 1565 N N . GLY A 1 192 ? -16.540 5.448 19.560 1.00 97.69 192 GLY A N 1
ATOM 1566 C CA . GLY A 1 192 ? -16.044 4.536 20.577 1.00 97.69 192 GLY A CA 1
ATOM 1567 C C . GLY A 1 192 ? -16.047 3.057 20.184 1.00 97.69 192 GLY A C 1
ATOM 1568 O O . GLY A 1 192 ? -16.190 2.637 19.032 1.00 97.69 192 GLY A O 1
ATOM 1569 N N . LYS A 1 193 ? -15.793 2.211 21.189 1.00 97.50 193 LYS A N 1
ATOM 1570 C CA . LYS A 1 193 ? -15.491 0.787 20.986 1.00 97.50 193 LYS A CA 1
ATOM 1571 C C . LYS A 1 193 ? -16.682 0.008 20.461 1.00 97.50 193 LYS A C 1
ATOM 1573 O O . LYS A 1 193 ? -16.515 -0.857 19.609 1.00 97.50 193 LYS A O 1
ATOM 1578 N N . GLU A 1 194 ? -17.834 0.240 21.062 1.00 97.31 194 GLU A N 1
ATOM 1579 C CA . GLU A 1 194 ? -19.028 -0.570 20.898 1.00 97.31 194 GLU A CA 1
ATOM 1580 C C . GLU A 1 194 ? -19.551 -0.444 19.466 1.00 97.31 194 GLU A C 1
ATOM 1582 O O . GLU A 1 194 ? -19.825 -1.461 18.831 1.00 97.31 194 GLU A O 1
ATOM 1587 N N . ILE A 1 195 ? -19.583 0.779 18.927 1.00 97.75 195 ILE A N 1
ATOM 1588 C CA . ILE A 1 195 ? -20.060 1.071 17.570 1.00 97.75 195 ILE A CA 1
ATOM 1589 C C . ILE A 1 195 ? -19.102 0.514 16.514 1.00 97.75 195 ILE A C 1
ATOM 1591 O O . ILE A 1 195 ? -19.525 -0.227 15.628 1.00 97.75 195 ILE A O 1
ATOM 1595 N N . SER A 1 196 ? -17.798 0.766 16.660 1.00 97.62 196 SER A N 1
ATOM 1596 C CA . SER A 1 196 ? -16.776 0.166 15.791 1.00 97.62 196 SER A CA 1
ATOM 1597 C C . SER A 1 196 ? -16.827 -1.370 15.809 1.00 97.62 196 SER A C 1
ATOM 1599 O O . SER A 1 196 ? -16.711 -2.028 14.776 1.00 97.62 196 SER A O 1
ATOM 1601 N N . HIS A 1 197 ? -17.081 -1.971 16.976 1.00 95.88 197 HIS A N 1
ATOM 1602 C CA . HIS A 1 197 ? -17.203 -3.420 17.093 1.00 95.88 197 HIS A CA 1
ATOM 1603 C C . HIS A 1 197 ? -18.448 -3.974 16.387 1.00 95.88 197 HIS A C 1
ATOM 1605 O O . HIS A 1 197 ? -18.354 -5.029 15.765 1.00 95.88 197 HIS A O 1
ATOM 1611 N N . VAL A 1 198 ? -19.591 -3.282 16.450 1.00 96.38 198 VAL A N 1
ATOM 1612 C CA . VAL A 1 198 ? -20.793 -3.660 15.683 1.00 96.38 198 VAL A CA 1
ATOM 1613 C C . VAL A 1 198 ? -20.514 -3.609 14.183 1.00 96.38 198 VAL A C 1
ATOM 1615 O O . VAL A 1 198 ? -20.892 -4.535 13.470 1.00 96.38 198 VAL A O 1
ATOM 1618 N N . HIS A 1 199 ? -19.805 -2.580 13.715 1.00 96.62 199 HIS A N 1
ATOM 1619 C CA . HIS A 1 199 ? -19.419 -2.454 12.312 1.00 96.62 199 HIS A CA 1
ATOM 1620 C C . HIS A 1 199 ? -18.561 -3.643 11.843 1.00 96.62 199 HIS A C 1
ATOM 1622 O O . HIS A 1 199 ? -18.902 -4.314 10.870 1.00 96.62 199 HIS A O 1
ATOM 1628 N N . PHE A 1 200 ? -17.507 -3.987 12.590 1.00 96.12 200 PHE A N 1
ATOM 1629 C CA . PHE A 1 200 ? -16.635 -5.117 12.247 1.00 96.12 200 PHE A CA 1
ATOM 1630 C C . PHE A 1 200 ? -17.266 -6.500 12.461 1.00 96.12 200 PHE A C 1
ATOM 1632 O O . PHE A 1 200 ? -16.808 -7.473 11.864 1.00 96.12 200 PHE A O 1
ATOM 1639 N N . ALA A 1 201 ? -18.319 -6.612 13.276 1.00 93.56 201 ALA A N 1
ATOM 1640 C CA . ALA A 1 201 ? -19.051 -7.865 13.461 1.00 93.56 201 ALA A CA 1
ATOM 1641 C C . ALA A 1 201 ? -19.795 -8.322 12.193 1.00 93.56 201 ALA A C 1
ATOM 1643 O O . ALA A 1 201 ? -20.170 -9.489 12.095 1.00 93.56 201 ALA A O 1
ATOM 1644 N N . GLY A 1 202 ? -19.994 -7.420 11.223 1.00 89.00 202 GLY A N 1
ATOM 1645 C CA . GLY A 1 202 ? -20.590 -7.737 9.926 1.00 89.00 202 GLY A CA 1
ATOM 1646 C C . GLY A 1 202 ? -19.675 -8.510 8.970 1.00 89.00 202 GLY A C 1
ATOM 1647 O O . GLY A 1 202 ? -20.175 -9.041 7.981 1.00 89.00 202 GLY A O 1
ATOM 1648 N N . VAL A 1 203 ? -18.368 -8.598 9.251 1.00 92.50 203 VAL A N 1
ATOM 1649 C CA . VAL A 1 203 ? -17.402 -9.280 8.374 1.00 92.50 203 VAL A CA 1
ATOM 1650 C C . VAL A 1 203 ? -17.598 -10.793 8.424 1.00 92.50 203 VAL A C 1
ATOM 1652 O O . VAL A 1 203 ? -17.572 -11.411 9.493 1.00 92.50 203 VAL A O 1
ATOM 1655 N N . LEU A 1 204 ? -17.763 -11.412 7.254 1.00 88.69 204 LEU A N 1
ATOM 1656 C CA . LEU A 1 204 ? -17.995 -12.848 7.146 1.00 88.69 204 LEU A CA 1
ATOM 1657 C C . LEU A 1 204 ? -16.734 -13.657 7.480 1.00 88.69 204 LEU A C 1
ATOM 1659 O O . LEU A 1 204 ? -15.619 -13.353 7.051 1.00 88.69 204 LEU A O 1
ATOM 1663 N N . GLU A 1 205 ? -16.910 -14.767 8.203 1.00 85.69 205 GLU A N 1
ATOM 1664 C CA . GLU A 1 205 ? -15.824 -15.724 8.424 1.00 85.69 205 GLU A CA 1
ATOM 1665 C C . GLU A 1 205 ? -15.518 -16.478 7.118 1.00 85.69 205 GLU A C 1
ATOM 1667 O O . GLU A 1 205 ? -16.222 -17.413 6.735 1.00 85.69 205 GLU A O 1
ATOM 1672 N N . THR A 1 206 ? -14.435 -16.093 6.443 1.00 87.19 206 THR A N 1
ATOM 1673 C CA . THR A 1 206 ? -13.909 -16.753 5.238 1.00 87.19 206 THR A CA 1
ATOM 1674 C C . THR A 1 206 ? -12.525 -17.357 5.509 1.00 87.19 206 THR A C 1
ATOM 1676 O O . THR A 1 206 ? -11.763 -16.816 6.312 1.00 87.19 206 THR A O 1
ATOM 1679 N N . PRO A 1 207 ? -12.162 -18.487 4.867 1.00 84.50 207 PRO A N 1
ATOM 1680 C CA . PRO A 1 207 ? -10.807 -19.034 4.951 1.00 84.50 207 PRO A CA 1
ATOM 1681 C C . PRO A 1 207 ? -9.741 -18.121 4.325 1.00 84.50 207 PRO A C 1
ATOM 1683 O O . PRO A 1 207 ? -8.577 -18.222 4.704 1.00 84.50 207 PRO A O 1
ATOM 1686 N N . PHE A 1 208 ? -10.138 -17.252 3.391 1.00 85.94 208 PHE A N 1
ATOM 1687 C CA . PHE A 1 208 ? -9.260 -16.346 2.647 1.00 85.94 208 PHE A CA 1
ATOM 1688 C C . PHE A 1 208 ? -9.893 -14.943 2.615 1.00 85.94 208 PHE A C 1
ATOM 1690 O O . PHE A 1 208 ? -10.529 -14.572 1.622 1.00 85.94 208 PHE A O 1
ATOM 1697 N N . PRO A 1 209 ? -9.836 -14.194 3.731 1.00 90.75 209 PRO A N 1
ATOM 1698 C CA . PRO A 1 209 ? -10.311 -12.814 3.777 1.00 90.75 209 PRO A CA 1
ATOM 1699 C C . PRO A 1 209 ? -9.514 -11.923 2.817 1.00 90.75 209 PRO A C 1
ATOM 1701 O O . PRO A 1 209 ? -8.324 -12.131 2.598 1.00 90.75 209 PRO A O 1
ATOM 1704 N N . ARG A 1 210 ? -10.171 -10.907 2.245 1.00 91.44 210 ARG A N 1
ATOM 1705 C CA . ARG A 1 210 ? -9.483 -9.890 1.433 1.00 91.44 210 ARG A CA 1
ATOM 1706 C C . ARG A 1 210 ? -8.573 -9.042 2.319 1.00 91.44 210 ARG A C 1
ATOM 1708 O O . ARG A 1 210 ? -8.881 -8.833 3.491 1.00 91.44 210 ARG A O 1
ATOM 1715 N N . SER A 1 211 ? -7.505 -8.489 1.746 1.00 90.75 211 SER A N 1
ATOM 1716 C CA . SER A 1 211 ? -6.507 -7.731 2.509 1.00 90.75 211 SER A CA 1
ATOM 1717 C C . SER A 1 211 ? -7.116 -6.582 3.315 1.00 90.75 211 SER A C 1
ATOM 1719 O O . SER A 1 211 ? -6.741 -6.406 4.463 1.00 90.75 211 SER A O 1
ATOM 1721 N N . TRP A 1 212 ? -8.111 -5.864 2.791 1.00 90.69 212 TRP A N 1
ATOM 1722 C CA . TRP A 1 212 ? -8.747 -4.734 3.486 1.00 90.69 212 TRP A CA 1
ATOM 1723 C C . TRP A 1 212 ? -9.817 -5.121 4.526 1.00 90.69 212 TRP A C 1
ATOM 1725 O O . TRP A 1 212 ? -10.347 -4.246 5.196 1.00 90.69 212 TRP A O 1
ATOM 1735 N N . VAL A 1 213 ? -10.152 -6.407 4.705 1.00 93.44 213 VAL A N 1
ATOM 1736 C CA . VAL A 1 213 ? -11.093 -6.856 5.763 1.00 93.44 213 VAL A CA 1
ATOM 1737 C C . VAL A 1 213 ? -10.398 -7.616 6.893 1.00 93.44 213 VAL A C 1
ATOM 1739 O O . VAL A 1 213 ? -11.054 -8.140 7.797 1.00 93.44 213 VAL A O 1
ATOM 1742 N N . LEU A 1 214 ? -9.064 -7.682 6.858 1.00 95.31 214 LEU A N 1
ATOM 1743 C CA . LEU A 1 214 ? -8.264 -8.430 7.824 1.00 95.31 214 LEU A CA 1
ATOM 1744 C C . LEU A 1 214 ? -8.464 -7.929 9.253 1.00 95.31 214 LEU A C 1
ATOM 1746 O O . LEU A 1 214 ? -8.541 -8.749 10.168 1.00 95.31 214 LEU A O 1
ATOM 1750 N N . LEU A 1 215 ? -8.622 -6.617 9.447 1.00 95.94 215 LEU A N 1
ATOM 1751 C CA . LEU A 1 215 ? -8.926 -6.033 10.750 1.00 95.94 215 LEU A CA 1
ATOM 1752 C C . LEU A 1 215 ? -10.226 -6.581 11.342 1.00 95.94 215 LEU A C 1
ATOM 1754 O O . LEU A 1 215 ? -10.215 -7.109 12.453 1.00 95.94 215 LEU A O 1
ATOM 1758 N N . GLY A 1 216 ? -11.335 -6.511 10.601 1.00 94.00 216 GLY A N 1
ATOM 1759 C CA . GLY A 1 216 ? -12.627 -7.012 11.074 1.00 94.00 216 GLY A CA 1
ATOM 1760 C C . GLY A 1 216 ? -12.593 -8.516 11.344 1.00 94.00 216 GLY A C 1
ATOM 1761 O O . GLY A 1 216 ? -12.994 -8.971 12.420 1.00 94.00 216 GLY A O 1
ATOM 1762 N N . PHE A 1 217 ? -11.978 -9.278 10.432 1.00 93.44 217 PHE A N 1
ATOM 1763 C CA . PHE A 1 217 ? -11.736 -10.710 10.610 1.00 93.44 217 PHE A CA 1
ATOM 1764 C C . PHE A 1 217 ? -10.915 -11.007 11.878 1.00 93.44 217 PHE A C 1
ATOM 1766 O O . PHE A 1 217 ? -11.224 -11.935 12.629 1.00 93.44 217 PHE A O 1
ATOM 1773 N N . HIS A 1 218 ? -9.882 -10.212 12.162 1.00 93.44 218 HIS A N 1
ATOM 1774 C CA . HIS A 1 218 ? -9.051 -10.376 13.349 1.00 93.44 218 HIS A CA 1
ATOM 1775 C C . HIS A 1 218 ? -9.780 -9.973 14.635 1.00 93.44 218 HIS A C 1
ATOM 1777 O O . HIS A 1 218 ? -9.641 -10.649 15.655 1.00 93.44 218 HIS A O 1
ATOM 1783 N N . LEU A 1 219 ? -10.558 -8.894 14.632 1.00 92.06 219 LEU A N 1
ATOM 1784 C CA . LEU A 1 219 ? -11.246 -8.425 15.833 1.00 92.06 219 LEU A CA 1
ATOM 1785 C C . LEU A 1 219 ? -12.402 -9.353 16.229 1.00 92.06 219 LEU A C 1
ATOM 1787 O O . LEU A 1 219 ? -12.549 -9.639 17.420 1.00 92.06 219 LEU A O 1
ATOM 1791 N N . HIS A 1 220 ? -13.162 -9.868 15.257 1.00 87.62 220 HIS A N 1
ATOM 1792 C CA . HIS A 1 220 ? -14.400 -10.609 15.522 1.00 87.62 220 HIS A CA 1
ATOM 1793 C C . HIS A 1 220 ? -14.329 -12.122 15.249 1.00 87.62 220 HIS A C 1
ATOM 1795 O O . HIS A 1 220 ? -15.132 -12.885 15.785 1.00 87.62 220 HIS A O 1
ATOM 1801 N N . GLY A 1 221 ? -13.351 -12.593 14.470 1.00 78.62 221 GLY A N 1
ATOM 1802 C CA . GLY A 1 221 ? -13.228 -14.010 14.134 1.00 78.62 221 GLY A CA 1
ATOM 1803 C C . GLY A 1 221 ? -12.968 -14.901 15.351 1.00 78.62 221 GLY A C 1
ATOM 1804 O O . GLY A 1 221 ? -12.246 -14.536 16.291 1.00 78.62 221 GLY A O 1
ATOM 1805 N N . LYS A 1 222 ? -13.505 -16.128 15.321 1.00 78.62 222 LYS A N 1
ATOM 1806 C CA . LYS A 1 222 ? -13.254 -17.126 16.375 1.00 78.62 222 LYS A CA 1
ATOM 1807 C C . LYS A 1 222 ? -11.749 -17.311 16.617 1.00 78.62 222 LYS A C 1
ATOM 1809 O O . LYS A 1 222 ? -10.986 -17.445 15.656 1.00 78.62 222 LYS A O 1
ATOM 1814 N N . PRO A 1 223 ? -11.286 -17.435 17.879 1.00 80.19 223 PRO A N 1
ATOM 1815 C CA . PRO A 1 223 ? -9.864 -17.609 18.182 1.00 80.19 223 PRO A CA 1
ATOM 1816 C C . PRO A 1 223 ? -9.190 -18.758 17.417 1.00 80.19 223 PRO A C 1
ATOM 1818 O O . PRO A 1 223 ? -8.033 -18.635 17.020 1.00 80.19 223 PRO A O 1
ATOM 1821 N N . SER A 1 224 ? -9.908 -19.860 17.184 1.00 76.50 224 SER A N 1
ATOM 1822 C CA . SER A 1 224 ? -9.435 -20.997 16.386 1.00 76.50 224 SER A CA 1
ATOM 1823 C C . SER A 1 224 ? -9.226 -20.638 14.911 1.00 76.50 224 SER A C 1
ATOM 1825 O O . SER A 1 224 ? -8.218 -21.035 14.329 1.00 76.50 224 SER A O 1
ATOM 1827 N N . HIS A 1 225 ? -10.140 -19.868 14.317 1.00 77.06 225 HIS A N 1
ATOM 1828 C CA . HIS A 1 225 ? -10.060 -19.423 12.926 1.00 77.06 225 HIS A CA 1
ATOM 1829 C C . HIS A 1 225 ? -8.917 -18.430 12.735 1.00 77.06 225 HIS A C 1
ATOM 1831 O O . HIS A 1 225 ? -8.100 -18.626 11.840 1.00 77.06 225 HIS A O 1
ATOM 1837 N N . ARG A 1 226 ? -8.771 -17.460 13.647 1.00 84.00 226 ARG A N 1
ATOM 1838 C CA . ARG A 1 226 ? -7.657 -16.498 13.625 1.00 84.00 226 ARG A CA 1
ATOM 1839 C C . ARG A 1 226 ? -6.302 -17.191 13.682 1.00 84.00 226 ARG A C 1
ATOM 1841 O O . ARG A 1 226 ? -5.456 -16.949 12.831 1.00 84.00 226 ARG A O 1
ATOM 1848 N N . LYS A 1 227 ? -6.115 -18.114 14.636 1.00 86.00 227 LYS A N 1
ATOM 1849 C CA . LYS A 1 227 ? -4.868 -18.890 14.759 1.00 86.00 227 LYS A CA 1
ATOM 1850 C C . LYS A 1 227 ? -4.589 -19.735 13.518 1.00 86.00 227 LYS A C 1
ATOM 1852 O O . LYS A 1 227 ? -3.438 -19.862 13.110 1.00 86.00 227 LYS A O 1
ATOM 1857 N N . ARG A 1 228 ? -5.629 -20.336 12.930 1.00 88.12 228 ARG A N 1
ATOM 1858 C CA . ARG A 1 228 ? -5.488 -21.163 11.729 1.00 88.12 228 ARG A CA 1
ATOM 1859 C C . ARG A 1 228 ? -5.100 -20.326 10.515 1.00 88.12 228 ARG A C 1
ATOM 1861 O O . ARG A 1 228 ? -4.148 -20.715 9.848 1.00 88.12 228 ARG A O 1
ATOM 1868 N N . TRP A 1 229 ? -5.816 -19.230 10.255 1.00 91.81 229 TRP A N 1
ATOM 1869 C CA . TRP A 1 229 ? -5.528 -18.312 9.152 1.00 91.81 229 TRP A CA 1
ATOM 1870 C C . TRP A 1 229 ? -4.121 -17.740 9.296 1.00 91.81 229 TRP A C 1
ATOM 1872 O O . TRP A 1 229 ? -3.305 -17.919 8.407 1.00 91.81 229 TRP A O 1
ATOM 1882 N N . PHE A 1 230 ? -3.779 -17.199 10.464 1.00 91.56 230 PHE A N 1
ATOM 1883 C CA . PHE A 1 230 ? -2.483 -16.561 10.687 1.00 91.56 230 PHE A CA 1
ATOM 1884 C C . PHE A 1 230 ? -1.284 -17.500 10.453 1.00 91.56 230 PHE A C 1
ATOM 1886 O O . PHE A 1 230 ? -0.234 -17.072 9.984 1.00 91.56 230 PHE A O 1
ATOM 1893 N N . ARG A 1 231 ? -1.438 -18.804 10.732 1.00 90.69 231 ARG A N 1
ATOM 1894 C CA . ARG A 1 231 ? -0.400 -19.816 10.466 1.00 90.69 231 ARG A CA 1
ATOM 1895 C C . ARG A 1 231 ? -0.162 -20.064 8.973 1.00 90.69 231 ARG A C 1
ATOM 1897 O O . ARG A 1 231 ? 0.922 -20.509 8.613 1.00 90.69 231 ARG A O 1
ATOM 1904 N N . VAL A 1 232 ? -1.178 -19.862 8.138 1.00 92.19 232 VAL A N 1
ATOM 1905 C CA . VAL A 1 232 ? -1.118 -20.118 6.689 1.00 92.19 232 VAL A CA 1
ATOM 1906 C C . VAL A 1 232 ? -1.116 -18.837 5.855 1.00 92.19 232 VAL A C 1
ATOM 1908 O O . VAL A 1 232 ? -0.945 -18.926 4.646 1.00 92.19 232 VAL A O 1
ATOM 1911 N N . ALA A 1 233 ? -1.307 -17.681 6.492 1.00 93.88 233 ALA A N 1
ATOM 1912 C CA . ALA A 1 233 ? -1.296 -16.376 5.857 1.00 93.88 233 ALA A CA 1
ATOM 1913 C C . ALA A 1 233 ? 0.087 -16.073 5.283 1.00 93.88 233 ALA A C 1
ATOM 1915 O O . ALA A 1 233 ? 1.120 -16.353 5.907 1.00 93.88 233 ALA A O 1
ATOM 1916 N N . PHE A 1 234 ? 0.085 -15.474 4.101 1.00 94.31 234 PHE A N 1
ATOM 1917 C CA . PHE A 1 234 ? 1.286 -14.978 3.459 1.00 94.31 234 PHE A CA 1
ATOM 1918 C C . PHE A 1 234 ? 1.854 -13.780 4.225 1.00 94.31 234 PHE A C 1
ATOM 1920 O O . PHE A 1 234 ? 1.139 -13.065 4.926 1.00 94.31 234 PHE A O 1
ATOM 1927 N N . MET A 1 235 ? 3.152 -13.543 4.053 1.00 93.56 235 MET A N 1
ATOM 1928 C CA . MET A 1 235 ? 3.875 -12.426 4.672 1.00 93.56 235 MET A CA 1
ATOM 1929 C C . MET A 1 235 ? 3.194 -11.076 4.382 1.00 93.56 235 MET A C 1
ATOM 1931 O O . MET A 1 235 ? 2.903 -10.307 5.295 1.00 93.56 235 MET A O 1
ATOM 1935 N N . TRP A 1 236 ? 2.820 -10.840 3.118 1.00 92.69 236 TRP A N 1
ATOM 1936 C CA . TRP A 1 236 ? 2.084 -9.641 2.704 1.00 92.69 236 TRP A CA 1
ATOM 1937 C C . TRP A 1 236 ? 0.748 -9.467 3.442 1.00 92.69 236 TRP A C 1
ATOM 1939 O O . TRP A 1 236 ? 0.401 -8.366 3.856 1.00 92.69 236 TRP A O 1
ATOM 1949 N N . GLU A 1 237 ? -0.010 -10.547 3.645 1.00 94.69 237 GLU A N 1
ATOM 1950 C CA . GLU A 1 237 ? -1.292 -10.472 4.353 1.00 94.69 237 GLU A CA 1
ATOM 1951 C C . GLU A 1 237 ? -1.098 -10.130 5.833 1.00 94.69 237 GLU A C 1
ATOM 1953 O O . GLU A 1 237 ? -1.875 -9.360 6.395 1.00 94.69 237 GLU A O 1
ATOM 1958 N N . LYS A 1 238 ? -0.052 -10.667 6.471 1.00 95.88 238 LYS A N 1
ATOM 1959 C CA . LYS A 1 238 ? 0.287 -10.314 7.855 1.00 95.88 238 LYS A CA 1
ATOM 1960 C C . LYS A 1 238 ? 0.677 -8.847 7.971 1.00 95.88 238 LYS A C 1
ATOM 1962 O O . LYS A 1 238 ? 0.133 -8.170 8.837 1.00 95.88 238 LYS A O 1
ATOM 1967 N N . ARG A 1 239 ? 1.513 -8.346 7.055 1.00 95.19 239 ARG A N 1
ATOM 1968 C CA . ARG A 1 239 ? 1.880 -6.926 6.972 1.00 95.19 239 ARG A CA 1
ATOM 1969 C C . ARG A 1 239 ? 0.640 -6.035 6.892 1.00 95.19 239 ARG A C 1
ATOM 1971 O O . ARG A 1 239 ? 0.451 -5.154 7.719 1.00 95.19 239 ARG A O 1
ATOM 1978 N N . GLN A 1 240 ? -0.274 -6.344 5.972 1.00 95.50 240 GLN A N 1
ATOM 1979 C CA . GLN A 1 240 ? -1.529 -5.601 5.810 1.00 95.50 240 GLN A CA 1
ATOM 1980 C C . GLN A 1 240 ? -2.428 -5.656 7.055 1.00 95.50 240 GLN A C 1
ATOM 1982 O O . GLN A 1 240 ? -3.049 -4.655 7.415 1.00 95.50 240 GLN A O 1
ATOM 1987 N N . LEU A 1 241 ? -2.486 -6.798 7.749 1.00 96.81 241 LEU A N 1
ATOM 1988 C CA . LEU A 1 241 ? -3.189 -6.893 9.028 1.00 96.81 241 LEU A CA 1
ATOM 1989 C C . LEU A 1 241 ? -2.542 -5.997 10.096 1.00 96.81 241 LEU A C 1
ATOM 1991 O O . LEU A 1 241 ? -3.261 -5.315 10.825 1.00 96.81 241 LEU A O 1
ATOM 1995 N N . TYR A 1 242 ? -1.216 -6.010 10.217 1.00 97.75 242 TYR A N 1
ATOM 1996 C CA . TYR A 1 242 ? -0.507 -5.215 11.218 1.00 97.75 242 TYR A CA 1
ATOM 1997 C C . TYR A 1 242 ? -0.664 -3.716 10.980 1.00 97.75 242 TYR A C 1
ATOM 1999 O O . TYR A 1 242 ? -1.006 -3.014 11.929 1.00 97.75 242 TYR A O 1
ATOM 2007 N N . ARG A 1 243 ? -0.587 -3.257 9.725 1.00 96.94 243 ARG A N 1
ATOM 2008 C CA . ARG A 1 243 ? -0.906 -1.874 9.328 1.00 96.94 243 ARG A CA 1
ATOM 2009 C C . ARG A 1 243 ? -2.284 -1.435 9.811 1.00 96.94 243 ARG A C 1
ATOM 2011 O O . ARG A 1 243 ? -2.440 -0.406 10.467 1.00 96.94 243 ARG A O 1
ATOM 2018 N N . GLN A 1 244 ? -3.302 -2.259 9.562 1.00 97.62 244 GLN A N 1
ATOM 2019 C CA . GLN A 1 244 ? -4.668 -1.949 9.992 1.00 97.62 244 GLN A CA 1
ATOM 2020 C C . GLN A 1 244 ? -4.835 -1.994 11.515 1.00 97.62 244 GLN A C 1
ATOM 2022 O O . GLN A 1 244 ? -5.592 -1.200 12.073 1.00 97.62 244 GLN A O 1
ATOM 2027 N N . LEU A 1 245 ? -4.159 -2.921 12.203 1.00 98.00 245 LEU A N 1
ATOM 2028 C CA . LEU A 1 245 ? -4.189 -2.997 13.664 1.00 98.00 245 LEU A CA 1
ATOM 2029 C C . LEU A 1 245 ? -3.490 -1.796 14.300 1.00 98.00 245 LEU A C 1
ATOM 2031 O O . LEU A 1 245 ? -4.033 -1.248 15.258 1.00 98.00 245 LEU A O 1
ATOM 2035 N N . SER A 1 246 ? -2.344 -1.380 13.762 1.00 98.12 246 SER A N 1
ATOM 2036 C CA . SER A 1 246 ? -1.635 -0.163 14.157 1.00 98.12 246 SER A CA 1
ATOM 2037 C C . SER A 1 246 ? -2.575 1.043 14.085 1.00 98.12 246 SER A C 1
ATOM 2039 O O . SER A 1 246 ? -2.895 1.631 15.121 1.00 98.12 246 SER A O 1
ATOM 2041 N N . LEU A 1 247 ? -3.168 1.301 12.912 1.00 98.44 247 LEU A N 1
ATOM 2042 C CA . LEU A 1 247 ? -4.132 2.389 12.727 1.00 98.44 247 LEU A CA 1
ATOM 2043 C C . LEU A 1 247 ? -5.322 2.295 13.695 1.00 98.44 247 LEU A C 1
ATOM 2045 O O . LEU A 1 247 ? -5.694 3.276 14.334 1.00 98.44 247 LEU A O 1
ATOM 2049 N N . TYR A 1 248 ? -5.918 1.109 13.845 1.00 98.50 248 TYR A N 1
ATOM 2050 C CA . TYR A 1 248 ? -7.049 0.912 14.753 1.00 98.50 248 TYR A CA 1
ATOM 2051 C C . TYR A 1 248 ? -6.691 1.236 16.210 1.00 98.50 248 TYR A C 1
ATOM 2053 O O . TYR A 1 248 ? -7.514 1.790 16.945 1.00 98.50 248 TYR A O 1
ATOM 2061 N N . TYR A 1 249 ? -5.483 0.875 16.653 1.00 98.50 249 TYR A N 1
ATOM 2062 C CA . TYR A 1 249 ? -5.028 1.161 18.010 1.00 98.50 249 TYR A CA 1
ATOM 2063 C C . TYR A 1 249 ? -4.606 2.616 18.209 1.00 98.50 249 TYR A C 1
ATOM 2065 O O . TYR A 1 249 ? -4.880 3.133 19.297 1.00 98.50 249 TYR A O 1
ATOM 2073 N N . ARG A 1 250 ? -4.100 3.291 17.170 1.00 98.06 250 ARG A N 1
ATOM 2074 C CA . ARG A 1 250 ? -3.959 4.752 17.147 1.00 98.06 250 ARG A CA 1
ATOM 2075 C C . ARG A 1 250 ? -5.308 5.431 17.372 1.00 98.06 250 ARG A C 1
ATOM 2077 O O . ARG A 1 250 ? -5.495 6.118 18.370 1.00 98.06 250 ARG A O 1
ATOM 2084 N N . CYS A 1 251 ? -6.314 5.105 16.554 1.00 98.44 251 CYS A N 1
ATOM 2085 C CA . CYS A 1 251 ? -7.691 5.600 16.709 1.00 98.44 251 CYS A CA 1
ATOM 2086 C C . CYS A 1 251 ? -8.329 5.234 18.063 1.00 98.44 251 CYS A C 1
ATOM 2088 O O . CYS A 1 251 ? -9.323 5.823 18.479 1.00 98.44 251 CYS A O 1
ATOM 2090 N N . ALA A 1 252 ? -7.797 4.231 18.765 1.00 98.19 252 ALA A N 1
ATOM 2091 C CA . ALA A 1 252 ? -8.250 3.837 20.092 1.00 98.19 252 ALA A CA 1
ATOM 2092 C C . ALA A 1 252 ? -7.536 4.560 21.247 1.00 98.19 252 ALA A C 1
ATOM 2094 O O . ALA A 1 252 ? -7.885 4.263 22.396 1.00 98.19 252 ALA A O 1
ATOM 2095 N N . GLY A 1 253 ? -6.536 5.405 20.967 1.00 97.75 253 GLY A N 1
ATOM 2096 C CA . GLY A 1 253 ? -5.659 6.023 21.963 1.00 97.75 253 GLY A CA 1
ATOM 2097 C C . GLY A 1 253 ? -4.785 5.007 22.706 1.00 97.75 253 GLY A C 1
ATOM 2098 O O . GLY A 1 253 ? -4.598 5.121 23.916 1.00 97.75 253 GLY A O 1
ATOM 2099 N N . LYS A 1 254 ? -4.334 3.938 22.031 1.00 98.06 254 LYS A N 1
ATOM 2100 C CA . LYS A 1 254 ? -3.563 2.830 22.631 1.00 98.06 254 LYS A CA 1
ATOM 2101 C C . LYS A 1 254 ? -2.166 2.719 22.027 1.00 98.06 254 LYS A C 1
ATOM 2103 O O . LYS A 1 254 ? -1.869 1.725 21.363 1.00 98.06 254 LYS A O 1
ATOM 2108 N N . GLN A 1 255 ? -1.326 3.701 22.335 1.00 97.38 255 GLN A N 1
ATOM 2109 C CA . GLN A 1 255 ? 0.026 3.845 21.793 1.00 97.38 255 GLN A CA 1
ATOM 2110 C C . GLN A 1 255 ? 0.886 2.573 21.924 1.00 97.38 255 GLN A C 1
ATOM 2112 O O . GLN A 1 255 ? 1.374 2.081 20.917 1.00 97.38 255 GLN A O 1
ATOM 2117 N N . ASP A 1 256 ? 0.951 1.934 23.101 1.00 98.12 256 ASP A N 1
ATOM 2118 C CA . ASP A 1 256 ? 1.739 0.695 23.285 1.00 98.12 256 ASP A CA 1
ATOM 2119 C C . ASP A 1 256 ? 1.377 -0.417 22.284 1.00 98.12 256 ASP A C 1
ATOM 2121 O O . ASP A 1 256 ? 2.205 -1.241 21.898 1.00 98.12 256 ASP A O 1
ATOM 2125 N N . LYS A 1 257 ? 0.097 -0.497 21.898 1.00 98.19 257 LYS A N 1
ATOM 2126 C CA . LYS A 1 257 ? -0.364 -1.507 20.944 1.00 98.19 257 LYS A CA 1
ATOM 2127 C C . LYS A 1 257 ? -0.086 -1.101 19.514 1.00 98.19 257 LYS A C 1
ATOM 2129 O O . LYS A 1 257 ? 0.190 -1.976 18.707 1.00 98.19 257 LYS A O 1
ATOM 2134 N N . GLU A 1 258 ? -0.225 0.179 19.211 1.00 97.50 258 GLU A N 1
ATOM 2135 C CA . GLU A 1 258 ? 0.137 0.726 17.915 1.00 97.50 258 GLU A CA 1
ATOM 2136 C C . GLU A 1 258 ? 1.609 0.427 17.604 1.00 97.50 258 GLU A C 1
ATOM 2138 O O . GLU A 1 258 ? 1.881 -0.288 16.642 1.00 97.50 258 GLU A O 1
ATOM 2143 N N . GLU A 1 259 ? 2.517 0.837 18.495 1.00 97.06 259 GLU A N 1
ATOM 2144 C CA . GLU A 1 259 ? 3.964 0.606 18.376 1.00 97.06 259 GLU A CA 1
ATOM 2145 C C . GLU A 1 259 ? 4.289 -0.890 18.261 1.00 97.06 259 GLU A C 1
ATOM 2147 O O . GLU A 1 259 ? 5.101 -1.311 17.438 1.00 97.06 259 GLU A O 1
ATOM 2152 N N . PHE A 1 260 ? 3.600 -1.732 19.040 1.00 97.88 260 PHE A N 1
ATOM 2153 C CA . PHE A 1 260 ? 3.748 -3.183 18.946 1.00 97.88 260 PHE A CA 1
ATOM 2154 C C . PHE A 1 260 ? 3.418 -3.724 17.546 1.00 97.88 260 PHE A C 1
ATOM 2156 O O . PHE A 1 260 ? 4.136 -4.592 17.048 1.00 97.88 260 PHE A O 1
ATOM 2163 N N . TYR A 1 261 ? 2.339 -3.255 16.911 1.00 97.62 261 TYR A N 1
ATOM 2164 C CA . TYR A 1 261 ? 1.967 -3.730 15.576 1.00 97.62 261 TYR A CA 1
ATOM 2165 C C . TYR A 1 261 ? 2.815 -3.114 14.465 1.00 97.62 261 TYR A C 1
ATOM 2167 O O . TYR A 1 261 ? 3.097 -3.832 13.512 1.00 97.62 261 TYR A O 1
ATOM 2175 N N . GLN A 1 262 ? 3.277 -1.870 14.608 1.00 95.94 262 GLN A N 1
ATOM 2176 C CA . GLN A 1 262 ? 4.283 -1.290 13.706 1.00 95.94 262 GLN A CA 1
ATOM 2177 C C . GLN A 1 262 ? 5.559 -2.136 13.712 1.00 95.94 262 GLN A C 1
ATOM 2179 O O . GLN A 1 262 ? 6.037 -2.563 12.667 1.00 95.94 262 GLN A O 1
ATOM 2184 N N . HIS A 1 263 ? 6.040 -2.519 14.895 1.00 96.12 263 HIS A N 1
ATOM 2185 C CA . HIS A 1 263 ? 7.221 -3.369 14.988 1.00 96.12 263 HIS A CA 1
ATOM 2186 C C . HIS A 1 263 ? 7.020 -4.762 14.362 1.00 96.12 263 HIS A C 1
ATOM 2188 O O . HIS A 1 263 ? 7.921 -5.302 13.721 1.00 96.12 263 HIS A O 1
ATOM 2194 N N . LEU A 1 264 ? 5.843 -5.376 14.536 1.00 95.94 264 LEU A N 1
ATOM 2195 C CA . LEU A 1 264 ? 5.532 -6.649 13.874 1.00 95.94 264 LEU A CA 1
ATOM 2196 C C . LEU A 1 264 ? 5.450 -6.514 12.351 1.00 95.94 264 LEU A C 1
ATOM 2198 O O . LEU A 1 264 ? 5.768 -7.465 11.644 1.00 95.94 264 LEU A O 1
ATOM 2202 N N . GLU A 1 265 ? 5.012 -5.364 11.850 1.00 95.06 265 GLU A N 1
ATOM 2203 C CA . GLU A 1 265 ? 4.977 -5.066 10.424 1.00 95.06 265 GLU A CA 1
ATOM 2204 C C . GLU A 1 265 ? 6.374 -5.028 9.805 1.00 95.06 265 GLU A C 1
ATOM 2206 O O . GLU A 1 265 ? 6.610 -5.708 8.803 1.00 95.06 265 GLU A O 1
ATOM 2211 N N . GLU A 1 266 ? 7.304 -4.304 10.430 1.00 92.31 266 GLU A N 1
ATOM 2212 C CA . GLU A 1 266 ? 8.703 -4.196 9.997 1.00 92.31 266 GLU A CA 1
ATOM 2213 C C . GLU A 1 266 ? 9.360 -5.578 9.850 1.00 92.31 266 GLU A C 1
ATOM 2215 O O . GLU A 1 266 ? 10.080 -5.843 8.888 1.00 92.31 266 GLU A O 1
ATOM 2220 N N . GLN A 1 267 ? 9.052 -6.504 10.763 1.00 93.25 267 GLN A N 1
ATOM 2221 C CA . GLN A 1 267 ? 9.581 -7.873 10.748 1.00 93.25 267 GLN A CA 1
ATOM 2222 C C . GLN A 1 267 ? 9.093 -8.726 9.563 1.00 93.25 267 GLN A C 1
ATOM 2224 O O . GLN A 1 267 ? 9.675 -9.777 9.290 1.00 93.25 267 GLN A O 1
ATOM 2229 N N . GLU A 1 268 ? 8.033 -8.312 8.863 1.00 92.44 268 GLU A N 1
ATOM 2230 C CA . GLU A 1 268 ? 7.498 -9.008 7.686 1.00 92.44 268 GLU A CA 1
ATOM 2231 C C . GLU A 1 268 ? 8.077 -8.454 6.365 1.00 92.44 268 GLU A C 1
ATOM 2233 O O . GLU A 1 268 ? 7.544 -8.740 5.290 1.00 92.44 268 GLU A O 1
ATOM 2238 N N . TYR A 1 269 ? 9.133 -7.636 6.388 1.00 87.38 269 TYR A N 1
ATOM 2239 C CA . TYR A 1 269 ? 9.893 -7.266 5.186 1.00 87.38 269 TYR A CA 1
ATOM 2240 C C . TYR A 1 269 ? 11.053 -8.237 4.926 1.00 87.38 269 TYR A C 1
ATOM 2242 O O . TYR A 1 269 ? 11.672 -8.770 5.848 1.00 87.38 269 TYR A O 1
ATOM 2250 N N . LEU A 1 270 ? 11.354 -8.497 3.647 1.00 86.50 270 LEU A N 1
ATOM 2251 C CA . LEU A 1 270 ? 12.502 -9.321 3.273 1.00 86.50 270 LEU A CA 1
ATOM 2252 C C . LEU A 1 270 ? 13.743 -8.441 3.138 1.00 86.50 270 LEU A C 1
ATOM 2254 O O . LEU A 1 270 ? 13.870 -7.686 2.180 1.00 86.50 270 LEU A O 1
ATOM 2258 N N . HIS A 1 271 ? 14.701 -8.611 4.044 1.00 76.81 271 HIS A N 1
ATOM 2259 C CA . HIS A 1 271 ? 16.034 -8.031 3.899 1.00 76.81 271 HIS A CA 1
ATOM 2260 C C . HIS A 1 271 ? 16.947 -9.028 3.183 1.00 76.81 271 HIS A C 1
ATOM 2262 O O . HIS A 1 271 ? 17.664 -9.807 3.811 1.00 76.81 271 HIS A O 1
ATOM 2268 N N . VAL A 1 272 ? 16.884 -9.049 1.851 1.00 70.62 272 VAL A N 1
ATOM 2269 C CA . VAL A 1 272 ? 17.835 -9.818 1.040 1.00 70.62 272 VAL A CA 1
ATOM 2270 C C . VAL A 1 272 ? 19.029 -8.922 0.739 1.00 70.62 272 VAL A C 1
ATOM 2272 O O . VAL A 1 272 ? 18.923 -7.988 -0.050 1.00 70.62 272 VAL A O 1
ATOM 2275 N N . SER A 1 273 ? 20.165 -9.195 1.380 1.00 54.09 273 SER A N 1
ATOM 2276 C CA . SER A 1 273 ? 21.447 -8.602 0.989 1.00 54.09 273 SER A CA 1
ATOM 2277 C C . SER A 1 273 ? 21.885 -9.217 -0.344 1.00 54.09 273 SER A C 1
ATOM 2279 O O . SER A 1 273 ? 21.958 -10.444 -0.450 1.00 54.09 273 SER A O 1
ATOM 2281 N N . GLY A 1 274 ? 22.095 -8.368 -1.355 1.00 49.28 274 GLY A N 1
ATOM 2282 C CA . GLY A 1 274 ? 22.595 -8.757 -2.680 1.00 49.28 274 GLY A CA 1
ATOM 2283 C C . GLY A 1 274 ? 24.068 -9.139 -2.699 1.00 49.28 274 GLY A C 1
ATOM 2284 O O . GLY A 1 274 ? 24.800 -8.753 -1.760 1.00 49.28 274 GLY A O 1
#

pLDDT: mean 93.53, std 6.41, range [49.28, 98.81]

Secondary structure (DSSP, 8-state):
-HHHHHHTT-HHHHHHHHHHHHTSSS--HHHHHHHHHHHHHTT-HHHHHHHHHHHHHHS-HHHHHHHHHHHHHHHHHT-TT--HHHHHHHHHHTT-SS--HHHHHHHHHHHHHHHHTT-HHHHHHHHHHHTTS---HHHHHHHHHHHHHHHHHTT-HHHHHHHHHTS-HHHHH-TTSTTHHHHHHHHHHHT-HHHHHHHHTTS---SS--GGGHHHHHHHS-HHHHHHHHHH--HHHHHHHHHHHHHHHHHTT-HHHHHHHHHHHHTTS-----